Protein AF-A0A955GAT4-F1 (afdb_monomer)

Solvent-accessible surface area (backbone atoms only — not comparable to full-atom values): 14841 Å² total; per-residue (Å²): 135,86,85,88,79,91,88,81,87,78,92,78,90,75,90,73,69,83,70,56,62,67,55,56,55,55,53,56,60,65,65,73,73,73,82,84,85,84,82,90,84,88,80,84,72,70,79,80,73,71,93,70,84,87,82,82,82,84,83,81,80,81,81,76,82,78,80,89,72,87,79,79,87,78,91,77,77,92,72,80,84,77,74,82,77,76,77,74,81,81,73,72,62,91,60,49,44,76,43,82,88,67,88,74,64,35,44,80,54,78,62,98,51,52,50,42,80,44,76,52,77,70,40,50,29,38,33,64,41,31,67,43,44,69,48,27,52,54,45,45,45,57,45,20,56,71,32,77,91,30,80,58,36,67,48,39,64,49,73,22,79,37,74,49,66,44,79,44,75,78,58,99,85,44,73,42,83,39,78,43,22,28,5,32,25,37,40,36,41,38,73,40,66,50,56,88,59,36,47,74,68,35,43,50,54,45,52,53,52,51,52,51,51,52,53,52,43,50,48,52,52,50,50,53,54,55,53,50,71,73,95

pLDDT: mean 75.09, std 22.69, range [35.06, 98.38]

Secondary structure (DSSP, 8-state):
--------------TTSSSSHHHHHHHHHHHTTSSS-----S-----------SSSSS-----PPPP------------------PPP--PPPTTEEPPPP----PPP--SSSSEEEEEPPPEEEEEE--SSHHHHHHHHHHHHTT-GGGTT-SSEEEEEEEEEEEEEE-SSS-EEEEEEEEEEEEEEEEEEEE-TT--HHHHHHHHHHHHHHHHHHHHHHHHHHHHHTT-

Radius of gyration: 34.4 Å; Cα contacts (8 Å, |Δi|>4): 265; chains: 1; bounding box: 138×57×61 Å

Structure (mmCIF, N/CA/C/O backbone):
data_AF-A0A955GAT4-F1
#
_entry.id   AF-A0A955GAT4-F1
#
loop_
_atom_site.group_PDB
_atom_site.id
_atom_site.type_symbol
_atom_site.label_atom_id
_atom_site.label_alt_id
_atom_site.label_comp_id
_atom_site.label_asym_id
_atom_site.label_entity_id
_atom_site.label_seq_id
_atom_site.pdbx_PDB_ins_code
_atom_site.Cartn_x
_atom_site.Cartn_y
_atom_site.Cartn_z
_atom_site.occupancy
_atom_site.B_iso_or_equiv
_atom_site.auth_seq_id
_atom_site.auth_comp_id
_atom_site.auth_asym_id
_atom_site.auth_atom_id
_atom_site.pdbx_PDB_model_num
ATOM 1 N N . MET A 1 1 ? 89.189 -33.581 9.684 1.00 38.78 1 MET A N 1
ATOM 2 C CA . MET A 1 1 ? 89.962 -32.417 9.185 1.00 38.78 1 MET A CA 1
ATOM 3 C C . MET A 1 1 ? 88.954 -31.348 8.742 1.00 38.78 1 MET A C 1
ATOM 5 O O . MET A 1 1 ? 88.041 -31.728 8.025 1.00 38.78 1 MET A O 1
ATOM 9 N N . ARG A 1 2 ? 89.107 -30.083 9.205 1.00 40.88 2 ARG A N 1
ATOM 10 C CA . ARG A 1 2 ? 88.159 -28.915 9.212 1.00 40.88 2 ARG A CA 1
ATOM 11 C C . ARG A 1 2 ? 86.904 -29.108 10.088 1.00 40.88 2 ARG A C 1
ATOM 13 O O . ARG A 1 2 ? 86.142 -30.016 9.809 1.00 40.88 2 AR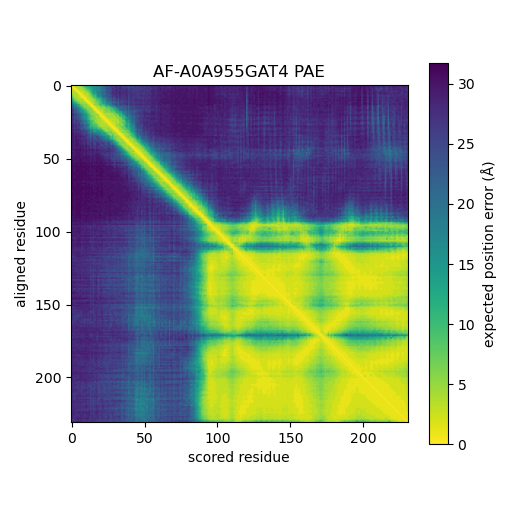G A O 1
ATOM 20 N N . VAL A 1 3 ? 86.612 -28.427 11.208 1.00 40.03 3 VAL A N 1
ATOM 21 C CA . VAL A 1 3 ? 86.975 -27.154 11.898 1.00 40.03 3 VAL A CA 1
ATOM 22 C C . VAL A 1 3 ? 86.262 -25.867 11.408 1.00 40.03 3 VAL A C 1
ATOM 24 O O . VAL A 1 3 ? 86.633 -25.350 10.361 1.00 40.03 3 VAL A O 1
ATOM 27 N N . ARG A 1 4 ? 85.389 -25.338 12.308 1.00 44.62 4 ARG A N 1
ATOM 28 C CA . ARG A 1 4 ? 84.838 -23.956 12.532 1.00 44.62 4 ARG A CA 1
ATOM 29 C C . ARG A 1 4 ? 83.848 -23.382 11.495 1.00 44.62 4 ARG A C 1
ATOM 31 O O . ARG A 1 4 ? 83.982 -23.680 10.322 1.00 44.62 4 ARG A O 1
ATOM 38 N N . GLY A 1 5 ? 82.849 -22.549 11.832 1.00 36.53 5 GLY A N 1
ATOM 39 C CA . GLY A 1 5 ? 82.431 -21.832 13.063 1.00 36.53 5 GLY A CA 1
ATOM 40 C C . GLY A 1 5 ? 80.945 -21.396 12.931 1.00 36.53 5 GLY A C 1
ATOM 41 O O . GLY A 1 5 ? 80.426 -21.384 11.821 1.00 36.53 5 GLY A O 1
ATOM 42 N N . LEU A 1 6 ? 80.145 -21.356 14.009 1.00 48.56 6 LEU A N 1
ATOM 43 C CA . LEU A 1 6 ? 79.841 -20.181 14.861 1.00 48.56 6 LEU A CA 1
ATOM 44 C C . LEU A 1 6 ? 79.354 -18.946 14.077 1.00 48.56 6 LEU A C 1
ATOM 46 O O . LEU A 1 6 ? 80.149 -18.309 13.404 1.00 48.56 6 LEU A O 1
ATOM 50 N N . ASP A 1 7 ? 78.052 -18.631 14.154 1.00 45.47 7 ASP A N 1
ATOM 51 C CA . ASP A 1 7 ? 77.550 -17.496 14.953 1.00 45.47 7 ASP A CA 1
ATOM 52 C C . ASP A 1 7 ? 76.018 -17.343 14.865 1.00 45.47 7 ASP A C 1
ATOM 54 O O . ASP A 1 7 ? 75.410 -17.342 13.796 1.00 45.47 7 ASP A O 1
ATOM 58 N N . ARG A 1 8 ? 75.382 -17.230 16.038 1.00 49.66 8 ARG A N 1
ATOM 59 C CA . ARG A 1 8 ? 73.971 -16.858 16.226 1.00 49.66 8 ARG A CA 1
ATOM 60 C C . ARG A 1 8 ? 73.912 -15.386 16.644 1.00 49.66 8 ARG A C 1
ATOM 62 O O . ARG A 1 8 ? 74.565 -15.055 17.633 1.00 49.66 8 ARG A O 1
ATOM 69 N N . PRO A 1 9 ? 73.052 -14.541 16.054 1.00 57.78 9 PRO A N 1
ATOM 70 C CA . PRO A 1 9 ? 72.650 -13.304 16.698 1.00 57.78 9 PRO A CA 1
ATOM 71 C C . PRO A 1 9 ? 71.329 -13.477 17.460 1.00 57.78 9 PRO A C 1
ATOM 73 O O . PRO A 1 9 ? 70.274 -13.776 16.908 1.00 57.78 9 PRO A O 1
ATOM 76 N N . PHE A 1 10 ? 71.476 -13.342 18.775 1.00 45.31 10 PHE A N 1
ATOM 77 C CA . PHE A 1 10 ? 70.659 -12.589 19.725 1.00 45.31 10 PHE A CA 1
ATOM 78 C C . PHE A 1 10 ? 69.203 -12.225 19.387 1.00 45.31 10 PHE A C 1
ATOM 80 O O . PHE A 1 10 ? 68.892 -11.421 18.513 1.00 45.31 10 PHE A O 1
ATOM 87 N N . LEU A 1 11 ? 68.338 -12.724 20.271 1.00 51.72 11 LEU A N 1
ATOM 88 C CA . LEU A 1 11 ? 67.016 -12.213 20.605 1.00 51.72 11 LEU A CA 1
ATOM 89 C C . LEU A 1 11 ? 67.134 -10.883 21.372 1.00 51.72 11 LEU A C 1
ATOM 91 O O . LEU A 1 11 ? 67.630 -10.863 22.493 1.00 51.72 11 LEU A O 1
ATOM 95 N N . PHE A 1 12 ? 66.586 -9.811 20.810 1.00 45.06 12 PHE A N 1
ATOM 96 C CA . PHE A 1 12 ? 66.002 -8.671 21.527 1.00 45.06 12 PHE A CA 1
ATOM 97 C C . PHE A 1 12 ? 64.746 -8.320 20.713 1.00 45.06 12 PHE A C 1
ATOM 99 O O . PHE A 1 12 ? 64.824 -8.058 19.523 1.00 45.06 12 PHE A O 1
ATOM 106 N N . GLY A 1 13 ? 63.525 -8.515 21.200 1.00 51.34 13 GLY A N 1
ATOM 107 C CA . GLY A 1 13 ? 62.985 -7.793 22.339 1.00 51.34 13 GLY A CA 1
ATOM 108 C C . GLY A 1 13 ? 62.152 -6.624 21.816 1.00 51.34 13 GLY A C 1
ATOM 109 O O . GLY A 1 13 ? 62.621 -5.499 21.840 1.00 51.34 13 GLY A O 1
ATOM 110 N N . ASN A 1 14 ? 60.932 -6.880 21.321 1.00 46.81 14 ASN A N 1
ATOM 111 C CA . ASN A 1 14 ? 59.925 -5.820 21.195 1.00 46.81 14 ASN A CA 1
ATOM 112 C C . ASN A 1 14 ? 58.492 -6.384 21.132 1.00 46.81 14 ASN A C 1
ATOM 114 O O . ASN A 1 14 ? 57.847 -6.415 20.088 1.00 46.81 14 ASN A O 1
ATOM 118 N N . ARG A 1 15 ? 57.986 -6.885 22.267 1.00 54.28 15 ARG A N 1
ATOM 119 C CA . ARG A 1 15 ? 56.605 -7.397 22.395 1.00 54.28 15 ARG A CA 1
ATOM 120 C C . ARG A 1 15 ? 55.555 -6.315 22.694 1.00 54.28 15 ARG A C 1
ATOM 122 O O . ARG A 1 15 ? 54.406 -6.654 22.948 1.00 54.28 15 ARG A O 1
ATOM 129 N N . TYR A 1 16 ? 55.908 -5.031 22.611 1.00 54.16 16 TYR A N 1
ATOM 130 C CA . TYR A 1 16 ? 54.997 -3.930 22.958 1.00 54.16 16 TYR A CA 1
ATOM 131 C C . TYR A 1 16 ? 54.428 -3.151 21.760 1.00 54.16 16 TYR A C 1
ATOM 133 O O . TYR A 1 16 ? 53.571 -2.297 21.953 1.00 54.16 16 TYR A O 1
ATOM 141 N N . PHE A 1 17 ? 54.821 -3.465 20.520 1.00 51.59 17 PHE A N 1
ATOM 142 C CA . PHE A 1 17 ? 54.394 -2.685 19.346 1.00 51.59 17 PHE A CA 1
ATOM 143 C C . PHE A 1 17 ? 53.151 -3.210 18.605 1.00 51.59 17 PHE A C 1
ATOM 145 O O . PHE A 1 17 ? 52.613 -2.513 17.750 1.00 51.59 17 PHE A O 1
ATOM 152 N N . ALA A 1 18 ? 52.643 -4.402 18.940 1.00 53.44 18 ALA A N 1
ATOM 153 C CA . ALA A 1 18 ? 51.510 -5.009 18.227 1.00 53.44 18 ALA A CA 1
ATOM 154 C C . ALA A 1 18 ? 50.118 -4.557 18.722 1.00 53.44 18 ALA A C 1
ATOM 156 O O . ALA A 1 18 ? 49.123 -4.847 18.066 1.00 53.44 18 ALA A O 1
ATOM 157 N N . TRP A 1 19 ? 50.033 -3.831 19.844 1.00 48.25 19 TRP A N 1
ATOM 158 C CA . TRP A 1 19 ? 48.751 -3.429 20.451 1.00 48.25 19 TRP A CA 1
ATOM 159 C C . TRP A 1 19 ? 48.376 -1.953 20.252 1.00 48.25 19 TRP A C 1
ATOM 161 O O . TRP A 1 19 ? 47.246 -1.575 20.545 1.00 48.25 19 TRP A O 1
ATOM 171 N N . LEU A 1 20 ? 49.272 -1.116 19.717 1.00 51.72 20 LEU A N 1
ATOM 172 C CA . LEU A 1 20 ? 48.992 0.315 19.507 1.00 51.72 20 LEU A CA 1
ATOM 173 C C . LEU A 1 20 ? 48.407 0.641 18.121 1.00 51.72 20 LEU A C 1
ATOM 175 O O . LEU A 1 20 ? 47.766 1.677 17.960 1.00 51.72 20 LEU A O 1
ATOM 179 N N . LEU A 1 21 ? 48.542 -0.251 17.135 1.00 50.47 21 LEU A N 1
ATOM 180 C CA . LEU A 1 21 ? 47.957 -0.063 15.801 1.00 50.47 21 LEU A CA 1
ATOM 181 C C . LEU A 1 21 ? 46.411 -0.069 15.751 1.00 50.47 21 LEU A C 1
ATOM 183 O O . LEU A 1 21 ? 45.866 0.773 15.036 1.00 50.47 21 LEU A O 1
ATOM 187 N N . PRO A 1 22 ? 45.662 -0.905 16.503 1.00 53.69 22 PRO A N 1
ATOM 188 C CA . PRO A 1 22 ? 44.198 -0.827 16.473 1.00 53.69 22 PRO A CA 1
ATOM 189 C C . PRO A 1 22 ? 43.639 0.426 17.174 1.00 53.69 22 PRO A C 1
ATOM 191 O O . PRO A 1 22 ? 42.530 0.849 16.853 1.00 53.69 22 PRO A O 1
ATOM 194 N N . LEU A 1 23 ? 44.395 1.069 18.076 1.00 49.47 23 LEU A N 1
ATOM 195 C CA . LEU A 1 23 ? 43.929 2.264 18.793 1.00 49.47 23 LEU A CA 1
ATOM 196 C C . LEU A 1 23 ? 44.009 3.541 17.932 1.00 49.47 23 LEU A C 1
ATOM 198 O O . LEU A 1 23 ? 43.133 4.401 18.025 1.00 49.47 23 LEU A O 1
ATOM 202 N N . VAL A 1 24 ? 45.018 3.646 17.057 1.00 55.34 24 VAL A N 1
ATOM 203 C CA . VAL A 1 24 ? 45.187 4.787 16.133 1.00 55.34 24 VAL A CA 1
ATOM 204 C C . VAL A 1 24 ? 44.186 4.721 14.968 1.00 55.34 24 VAL A C 1
ATOM 206 O O . VAL A 1 24 ? 43.660 5.751 14.551 1.00 55.34 24 VAL A O 1
ATOM 209 N N . VAL A 1 25 ? 43.830 3.521 14.492 1.00 55.53 25 VAL A N 1
ATOM 210 C CA . VAL A 1 25 ? 42.769 3.351 13.476 1.00 55.53 25 VAL A CA 1
ATOM 211 C C . VAL A 1 25 ? 41.380 3.646 14.062 1.00 55.53 25 VAL A C 1
ATOM 213 O O . VAL A 1 25 ? 40.559 4.280 13.400 1.00 55.53 25 VAL A O 1
ATOM 216 N N . ALA A 1 26 ? 41.128 3.279 15.324 1.00 51.53 26 ALA A N 1
ATOM 217 C CA . ALA A 1 26 ? 39.867 3.595 15.998 1.00 51.53 26 ALA A CA 1
ATOM 218 C C . ALA A 1 26 ? 39.684 5.103 16.263 1.00 51.53 26 ALA A C 1
ATOM 220 O O . ALA A 1 26 ? 38.569 5.606 16.161 1.00 51.53 26 ALA A O 1
ATOM 221 N N . THR A 1 27 ? 40.755 5.855 16.542 1.00 50.25 27 THR A N 1
ATOM 222 C CA . THR A 1 27 ? 40.655 7.316 16.744 1.00 50.25 27 THR A CA 1
ATOM 223 C C . THR A 1 27 ? 40.523 8.097 15.432 1.00 50.25 27 THR A C 1
ATOM 225 O O . THR A 1 27 ? 39.793 9.087 15.394 1.00 50.25 27 THR A O 1
ATOM 228 N N . LEU A 1 28 ? 41.115 7.631 14.326 1.00 45.28 28 LEU A N 1
ATOM 229 C CA . LEU A 1 28 ? 40.939 8.263 13.008 1.00 45.28 28 LEU A CA 1
ATOM 230 C C . LEU A 1 28 ? 39.541 8.042 12.397 1.00 45.28 28 LEU A C 1
ATOM 232 O O . LEU A 1 28 ? 39.070 8.904 11.657 1.00 45.28 28 LEU A O 1
ATOM 236 N N . MET A 1 29 ? 38.824 6.971 12.761 1.00 45.00 29 MET A N 1
ATOM 237 C CA . MET A 1 29 ? 37.415 6.806 12.362 1.00 45.00 29 MET A CA 1
ATOM 238 C C . MET A 1 29 ? 36.427 7.668 13.165 1.00 45.00 29 MET A C 1
ATOM 240 O O . MET A 1 29 ? 35.326 7.922 12.684 1.00 45.00 29 MET A O 1
ATOM 244 N N . VAL A 1 30 ? 36.804 8.175 14.344 1.00 49.56 30 VAL A N 1
ATOM 245 C CA . VAL A 1 30 ? 35.924 9.045 15.151 1.00 49.56 30 VAL A CA 1
ATOM 246 C C . VAL A 1 30 ? 36.029 10.520 14.735 1.00 49.56 30 VAL A C 1
ATOM 248 O O . VAL A 1 30 ? 35.064 11.265 14.880 1.00 49.56 30 VAL A O 1
ATOM 251 N N . VAL A 1 31 ? 37.142 10.951 14.131 1.00 46.31 31 VAL A N 1
ATOM 252 C CA . VAL A 1 31 ? 37.320 12.349 13.675 1.00 46.31 31 VAL A CA 1
ATOM 253 C C . VAL A 1 31 ? 36.867 12.563 12.215 1.00 46.31 31 VAL A C 1
ATOM 255 O O . VAL A 1 31 ? 36.557 13.685 11.823 1.00 46.31 31 VAL A O 1
ATOM 258 N N . GLY A 1 32 ? 36.722 11.496 11.418 1.00 42.44 32 GLY A N 1
ATOM 259 C CA . GLY A 1 32 ? 36.275 11.555 10.014 1.00 42.44 32 GLY A CA 1
ATOM 260 C C . GLY A 1 32 ? 34.757 11.547 9.769 1.00 42.44 32 GLY A C 1
ATOM 261 O O . GLY A 1 32 ? 34.340 11.642 8.619 1.00 42.44 32 GLY A O 1
ATOM 262 N N . ILE A 1 33 ? 33.924 11.448 10.813 1.00 46.81 33 ILE A N 1
ATOM 263 C CA . ILE A 1 33 ? 32.442 11.475 10.715 1.00 46.81 33 ILE A CA 1
ATOM 264 C C . ILE A 1 33 ? 31.872 12.799 11.288 1.00 46.81 33 ILE A C 1
ATOM 266 O O . ILE A 1 33 ? 30.667 12.996 11.403 1.00 46.81 33 ILE A O 1
ATOM 270 N N . GLY A 1 34 ? 32.740 13.761 11.626 1.00 44.06 34 GLY A N 1
ATOM 271 C CA . GLY A 1 34 ? 32.367 15.000 12.319 1.00 44.06 34 GLY A CA 1
ATOM 272 C C . GLY A 1 34 ? 31.956 16.192 11.446 1.00 44.06 34 GLY A C 1
ATOM 273 O O . GLY A 1 34 ? 31.601 17.229 11.999 1.00 44.06 34 GLY A O 1
ATOM 274 N N . VAL A 1 35 ? 31.993 16.103 10.111 1.00 49.53 35 VAL A N 1
ATOM 275 C CA . VAL A 1 35 ? 31.644 17.239 9.233 1.00 49.53 35 VAL A CA 1
ATOM 276 C C . VAL A 1 35 ? 30.899 16.748 7.994 1.00 49.53 35 VAL A C 1
ATOM 278 O O . VAL A 1 35 ? 31.529 16.519 6.969 1.00 49.53 35 VAL A O 1
ATOM 281 N N . SER A 1 36 ? 29.574 16.549 8.101 1.00 46.84 36 SER A N 1
ATOM 282 C CA . SER A 1 36 ? 28.560 16.706 7.020 1.00 46.84 36 SER A CA 1
ATOM 283 C C . SER A 1 36 ? 27.146 16.210 7.402 1.00 46.84 36 SER A C 1
ATOM 285 O O . SER A 1 36 ? 26.469 15.611 6.578 1.00 46.84 36 SER A O 1
ATOM 287 N N . VAL A 1 37 ? 26.639 16.476 8.616 1.00 47.75 37 VAL A N 1
ATOM 288 C CA . VAL A 1 37 ? 25.173 16.491 8.864 1.00 47.75 37 VAL A CA 1
ATOM 289 C C . VAL A 1 37 ? 24.811 17.600 9.860 1.00 47.75 37 VAL A C 1
ATOM 291 O O . VAL A 1 37 ? 24.158 17.390 10.876 1.00 47.75 37 VAL A O 1
ATOM 294 N N . ALA A 1 38 ? 25.256 18.824 9.581 1.00 46.53 38 ALA A N 1
ATOM 295 C CA . ALA A 1 38 ? 24.594 20.008 10.112 1.00 46.53 38 ALA A CA 1
ATOM 296 C C . ALA A 1 38 ? 23.656 20.535 9.017 1.00 46.53 38 ALA A C 1
ATOM 298 O O . ALA A 1 38 ? 24.124 20.894 7.940 1.00 46.53 38 ALA A O 1
ATOM 299 N N . LYS A 1 39 ? 22.356 20.608 9.342 1.00 46.94 39 LYS A N 1
ATOM 300 C CA . LYS A 1 39 ? 21.228 21.182 8.571 1.00 46.94 39 LYS A CA 1
ATOM 301 C C . LYS A 1 39 ? 20.456 20.254 7.621 1.00 46.94 39 LYS A C 1
ATOM 303 O O . LYS A 1 39 ? 20.396 20.514 6.429 1.00 46.94 39 LYS A O 1
ATOM 308 N N . ILE A 1 40 ? 19.700 19.312 8.192 1.00 46.78 40 ILE A N 1
ATOM 309 C CA . ILE A 1 40 ? 18.264 19.151 7.866 1.00 46.78 40 ILE A CA 1
ATOM 310 C C . ILE A 1 40 ? 17.505 18.916 9.182 1.00 46.78 40 ILE A C 1
ATOM 312 O O . ILE A 1 40 ? 16.939 17.866 9.449 1.00 46.78 40 ILE A O 1
ATOM 316 N N . ALA A 1 41 ? 17.544 19.912 10.059 1.00 50.25 41 ALA A N 1
ATOM 317 C CA . ALA A 1 41 ? 16.551 20.072 11.108 1.00 50.25 41 ALA A CA 1
ATOM 318 C C . ALA A 1 41 ? 15.882 21.408 10.810 1.00 50.25 41 ALA A C 1
ATOM 320 O O . ALA A 1 41 ? 16.486 22.437 11.101 1.00 50.25 41 ALA A O 1
ATOM 321 N N . LYS A 1 42 ? 14.736 21.360 10.109 1.00 42.84 42 LYS A N 1
ATOM 322 C CA . LYS A 1 42 ? 13.620 22.332 10.082 1.00 42.84 42 LYS A CA 1
ATOM 323 C C . LYS A 1 42 ? 12.807 22.144 8.794 1.00 42.84 42 LYS A C 1
ATOM 325 O O . LYS A 1 42 ? 13.167 22.698 7.765 1.00 42.84 42 LYS A O 1
ATOM 330 N N . ALA A 1 43 ? 11.766 21.316 8.890 1.00 41.19 43 ALA A N 1
ATOM 331 C CA . ALA A 1 43 ? 10.489 21.369 8.157 1.00 41.19 43 ALA A CA 1
ATOM 332 C C . ALA A 1 43 ? 9.832 19.974 8.157 1.00 41.19 43 ALA A C 1
ATOM 334 O O . ALA A 1 43 ? 9.615 19.363 7.120 1.00 41.19 43 ALA A O 1
ATOM 335 N N . SER A 1 44 ? 9.519 19.460 9.347 1.00 40.75 44 SER A N 1
ATOM 336 C CA . SER A 1 44 ? 8.321 18.632 9.503 1.00 40.75 44 SER A CA 1
ATOM 337 C C . SER A 1 44 ? 7.282 19.521 10.173 1.00 40.75 44 SER A C 1
ATOM 339 O O . SER A 1 44 ? 6.873 19.292 11.308 1.00 40.75 44 SER A O 1
ATOM 341 N N . GLU A 1 45 ? 6.908 20.598 9.481 1.00 35.06 45 GLU A N 1
ATOM 342 C CA . GLU A 1 45 ? 5.555 21.107 9.629 1.00 35.06 45 GLU A CA 1
ATOM 343 C C . GLU A 1 45 ? 4.668 20.001 9.079 1.00 35.06 45 GLU A C 1
ATOM 345 O O . GLU A 1 45 ? 4.571 19.780 7.875 1.00 35.06 45 GLU A O 1
ATOM 350 N N . GLN A 1 46 ? 4.096 19.236 9.997 1.00 35.47 46 GLN A N 1
ATOM 351 C CA . GLN A 1 46 ? 2.888 18.491 9.730 1.00 35.47 46 GLN A CA 1
ATOM 352 C C . GLN A 1 46 ? 1.912 19.518 9.133 1.00 35.47 46 GLN A C 1
ATOM 354 O O . GLN A 1 46 ? 1.590 20.483 9.833 1.00 35.47 46 GLN A O 1
ATOM 359 N N . PRO A 1 47 ? 1.492 19.415 7.857 1.00 37.47 47 PRO A N 1
ATOM 360 C CA . PRO A 1 47 ? 0.431 20.278 7.384 1.00 37.47 47 PRO A CA 1
ATOM 361 C C . PRO A 1 47 ? -0.761 19.992 8.292 1.00 37.47 47 PRO A C 1
ATOM 363 O O . PRO A 1 47 ? -1.303 18.885 8.306 1.00 37.47 47 PRO A O 1
ATOM 366 N N . ASN A 1 48 ? -1.126 20.990 9.096 1.00 37.16 48 ASN A N 1
ATOM 367 C CA . ASN A 1 48 ? -2.464 21.109 9.637 1.00 37.16 48 ASN A CA 1
ATOM 368 C C . ASN A 1 48 ? -3.382 21.191 8.419 1.00 37.16 48 ASN A C 1
ATOM 370 O O . ASN A 1 48 ? -3.736 22.273 7.956 1.00 37.16 48 ASN A O 1
ATOM 374 N N . PHE A 1 49 ? -3.743 20.037 7.864 1.00 39.53 49 PHE A N 1
ATOM 375 C CA . PHE A 1 49 ? -4.952 19.928 7.084 1.00 39.53 49 PHE A CA 1
ATOM 376 C C . PHE A 1 49 ? -6.072 20.155 8.085 1.00 39.53 49 PHE A C 1
ATOM 378 O O . PHE A 1 49 ? -6.535 19.241 8.765 1.00 39.53 49 PHE A O 1
ATOM 385 N N . ALA A 1 50 ? -6.440 21.428 8.224 1.00 37.34 50 ALA A N 1
ATOM 386 C CA . ALA A 1 50 ? -7.744 21.805 8.703 1.00 37.34 50 ALA A CA 1
ATOM 387 C C . ALA A 1 50 ? -8.744 20.991 7.879 1.00 37.34 50 ALA A C 1
ATOM 389 O O . ALA A 1 50 ? -8.970 21.263 6.700 1.00 37.34 50 ALA A O 1
ATOM 390 N N . VAL A 1 51 ? -9.311 19.956 8.493 1.00 45.12 51 VAL A N 1
ATOM 391 C CA . VAL A 1 51 ? -10.533 19.318 8.016 1.00 45.12 51 VAL A CA 1
ATOM 392 C C . VAL A 1 51 ? -11.652 20.309 8.326 1.00 45.12 51 VAL A C 1
ATOM 394 O O . VAL A 1 51 ? -12.415 20.145 9.269 1.00 45.12 51 VAL A O 1
ATOM 397 N N . SER A 1 52 ? -11.682 21.398 7.565 1.00 38.47 52 SER A N 1
ATOM 398 C CA . SER A 1 52 ? -12.788 22.338 7.517 1.00 38.47 52 SER A CA 1
ATOM 399 C C . SER A 1 52 ? -13.286 22.372 6.084 1.00 38.47 52 SER A C 1
ATOM 401 O O . SER A 1 52 ? -12.567 22.773 5.175 1.00 38.47 52 SER A O 1
ATOM 403 N N . SER A 1 53 ? -14.555 21.991 5.926 1.00 43.62 53 SER A N 1
ATOM 404 C CA . SER A 1 53 ? -15.417 22.390 4.811 1.00 43.62 53 SER A CA 1
ATOM 405 C C . SER A 1 53 ? -15.140 21.766 3.432 1.00 43.62 53 SER A C 1
ATOM 407 O O . SER A 1 53 ? -14.826 22.467 2.473 1.00 43.62 53 SER A O 1
ATOM 409 N N . LEU A 1 54 ? -15.406 20.465 3.280 1.00 39.47 54 LEU A N 1
ATOM 410 C CA . LEU A 1 54 ? -15.751 19.880 1.967 1.00 39.47 54 LEU A CA 1
ATOM 411 C C . LEU A 1 54 ? -17.072 19.088 1.972 1.00 39.47 54 LEU A C 1
ATOM 413 O O . LEU A 1 54 ? -17.380 18.394 1.011 1.00 39.47 54 LEU A O 1
ATOM 417 N N . ILE A 1 55 ? -17.888 19.241 3.024 1.00 47.88 55 ILE A N 1
ATOM 418 C CA . ILE A 1 55 ? -19.258 18.696 3.077 1.00 47.88 55 ILE A CA 1
ATOM 419 C C . ILE A 1 55 ? -20.320 19.753 2.699 1.00 47.88 55 ILE A C 1
ATOM 421 O O . ILE A 1 55 ? -21.473 19.399 2.501 1.00 47.88 55 ILE A O 1
ATOM 425 N N . ASP A 1 56 ? -19.955 21.021 2.468 1.00 38.75 56 ASP A N 1
ATOM 426 C CA . ASP A 1 56 ? -20.946 22.107 2.327 1.00 38.75 56 ASP A CA 1
ATOM 427 C C . ASP A 1 56 ? -20.971 22.808 0.953 1.00 38.75 56 ASP A C 1
ATOM 429 O O . ASP A 1 56 ? -21.113 24.022 0.846 1.00 38.75 56 ASP A O 1
ATOM 433 N N . GLN A 1 57 ? -20.835 22.041 -0.137 1.00 38.78 57 GLN A N 1
ATOM 434 C CA . GLN A 1 57 ? -21.150 22.518 -1.500 1.00 38.78 57 GLN A CA 1
ATOM 435 C C . GLN A 1 57 ? -21.993 21.523 -2.315 1.00 38.78 57 GLN A C 1
ATOM 437 O O . GLN A 1 57 ? -21.872 21.437 -3.533 1.00 38.78 57 GLN A O 1
ATOM 442 N N . THR A 1 58 ? -22.904 20.799 -1.656 1.00 42.78 58 THR A N 1
ATOM 443 C CA . THR A 1 58 ? -23.965 20.041 -2.354 1.00 42.78 58 THR A CA 1
ATOM 444 C C . THR A 1 58 ? -25.357 20.470 -1.886 1.00 42.78 58 THR A C 1
ATOM 446 O O . THR A 1 58 ? -26.212 19.640 -1.600 1.00 42.78 58 THR A O 1
ATOM 449 N N . ALA A 1 59 ? -25.603 21.779 -1.785 1.00 51.53 59 ALA A N 1
ATOM 450 C CA . ALA A 1 59 ? -26.927 22.307 -1.454 1.00 51.53 59 ALA A CA 1
ATOM 451 C C . ALA A 1 59 ? -27.216 23.646 -2.154 1.00 51.53 59 ALA A C 1
ATOM 453 O O . ALA A 1 59 ? -27.300 24.694 -1.524 1.00 51.53 59 ALA A O 1
ATOM 454 N N . SER A 1 60 ? -27.364 23.611 -3.480 1.00 47.44 60 SER A N 1
ATOM 455 C CA . SER A 1 60 ? -28.324 24.451 -4.226 1.00 47.44 60 SER A CA 1
ATOM 456 C C . SER A 1 60 ? -28.265 24.125 -5.715 1.00 47.44 60 SER A C 1
ATOM 458 O O . SER A 1 60 ? -27.854 24.940 -6.533 1.00 47.44 60 SER A O 1
ATOM 460 N N . ASN A 1 61 ? -28.724 22.929 -6.084 1.00 42.53 61 ASN A N 1
ATOM 461 C CA . ASN A 1 61 ? -29.349 22.767 -7.390 1.00 42.53 61 ASN A CA 1
ATOM 462 C C . ASN A 1 61 ? -30.854 22.829 -7.161 1.00 42.53 61 ASN A C 1
ATOM 464 O O . ASN A 1 61 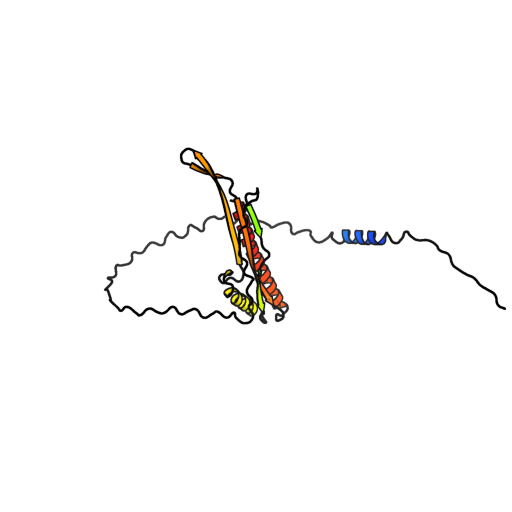? -31.467 21.903 -6.634 1.00 42.53 61 ASN A O 1
ATOM 468 N N . LYS A 1 62 ? -31.415 23.989 -7.503 1.00 43.62 62 LYS A N 1
ATOM 469 C CA . LYS A 1 62 ? -32.847 24.248 -7.585 1.00 43.62 62 LYS A CA 1
ATOM 470 C C . LYS A 1 62 ? -33.472 23.149 -8.445 1.00 43.62 62 LYS A C 1
ATOM 472 O O . LYS A 1 62 ? -33.172 23.049 -9.632 1.00 43.62 62 LYS A O 1
ATOM 477 N N . LEU A 1 63 ? -34.292 22.315 -7.813 1.00 44.72 63 LEU A N 1
ATOM 478 C CA . LEU A 1 63 ? -35.048 21.249 -8.455 1.00 44.72 63 LEU A CA 1
ATOM 479 C C . LEU A 1 63 ? -35.974 21.898 -9.495 1.00 44.72 63 LEU A C 1
ATOM 481 O O . LEU A 1 63 ? -36.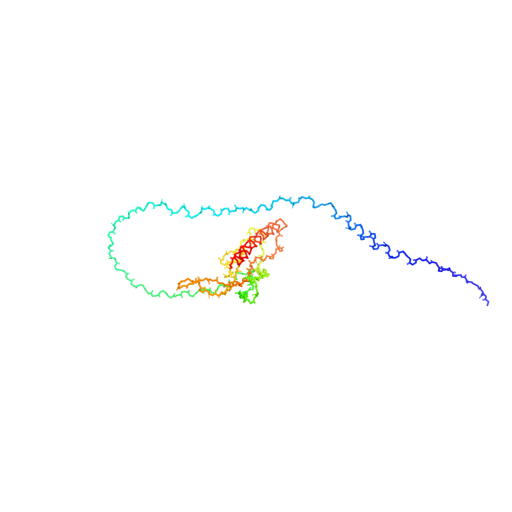927 22.588 -9.137 1.00 44.72 63 LEU A O 1
ATOM 485 N N . ALA A 1 64 ? -35.641 21.755 -10.776 1.00 50.38 64 ALA A N 1
ATOM 486 C CA . ALA A 1 64 ? -36.568 22.059 -11.851 1.00 50.38 64 ALA A CA 1
ATOM 487 C C . ALA A 1 64 ? -37.569 20.904 -11.936 1.00 50.38 64 ALA A C 1
ATOM 489 O O . ALA A 1 64 ? -37.189 19.741 -12.068 1.00 50.38 64 ALA A O 1
ATOM 490 N N . GLU A 1 65 ? -38.838 21.256 -11.797 1.00 54.50 65 GLU A N 1
ATOM 491 C CA . GLU A 1 65 ? -40.004 20.394 -11.930 1.00 54.50 65 GLU A CA 1
ATOM 492 C C . GLU A 1 65 ? -40.015 19.732 -13.323 1.00 54.50 65 GLU A C 1
ATOM 494 O O . GLU A 1 65 ? -39.990 20.446 -14.331 1.00 54.50 65 GLU A O 1
ATOM 499 N N . PRO A 1 66 ? -40.004 18.391 -13.438 1.00 52.28 66 PRO A N 1
ATOM 500 C CA . PRO A 1 66 ? -40.172 17.752 -14.732 1.00 52.28 66 PRO A CA 1
ATOM 501 C C . PRO A 1 66 ? -41.645 17.804 -15.147 1.00 52.28 66 PRO A C 1
ATOM 503 O O . PRO A 1 66 ? -42.535 17.358 -14.422 1.00 52.28 66 PRO A O 1
ATOM 506 N N . ALA A 1 67 ? -41.886 18.334 -16.345 1.00 50.34 67 ALA A N 1
ATOM 507 C CA . ALA A 1 67 ? -43.180 18.296 -17.006 1.00 50.34 67 ALA A CA 1
ATOM 508 C C . ALA A 1 67 ? -43.676 16.846 -17.145 1.00 50.34 67 ALA A C 1
ATOM 510 O O . ALA A 1 67 ? -42.979 15.974 -17.671 1.00 50.34 67 ALA A O 1
ATOM 511 N N . SER A 1 68 ? -44.903 16.618 -16.676 1.00 49.25 68 SER A N 1
ATOM 512 C CA . SER A 1 68 ? -45.633 15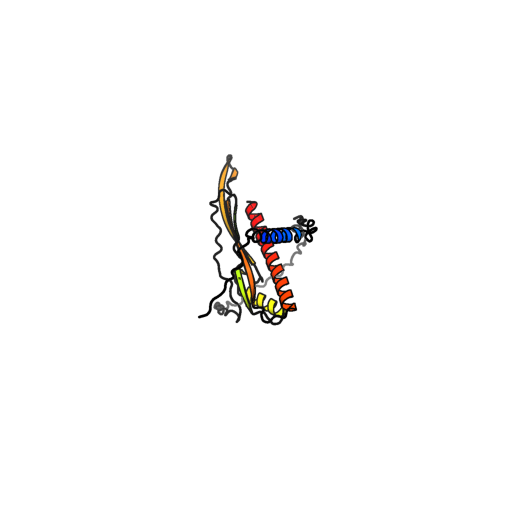.360 -16.812 1.00 49.25 68 SER A CA 1
ATOM 513 C C . SER A 1 68 ? -45.768 14.996 -18.291 1.00 49.25 68 SER A C 1
ATOM 515 O O . SER A 1 68 ? -46.401 15.719 -19.059 1.00 49.25 68 SER A O 1
ATOM 517 N N . THR A 1 69 ? -45.140 13.893 -18.696 1.00 49.81 69 THR A N 1
ATOM 518 C CA . THR A 1 69 ? -45.292 13.315 -20.034 1.00 49.81 69 THR A CA 1
ATOM 519 C C . THR A 1 69 ? -46.037 11.995 -19.884 1.00 49.81 69 THR A C 1
ATOM 521 O O . THR A 1 69 ? -45.558 11.088 -19.204 1.00 49.81 69 THR A O 1
ATOM 524 N N . ASP A 1 70 ? -47.215 11.918 -20.501 1.00 51.56 70 ASP A N 1
ATOM 525 C CA . ASP A 1 70 ? -48.073 10.735 -20.569 1.00 51.56 70 ASP A CA 1
ATOM 526 C C . ASP A 1 70 ? -47.293 9.508 -21.068 1.00 51.56 70 ASP A C 1
ATOM 528 O O . ASP A 1 70 ? -46.808 9.466 -22.204 1.00 51.56 70 ASP A O 1
ATOM 532 N N . VAL A 1 71 ? -47.185 8.484 -20.220 1.00 48.50 71 VAL A N 1
ATOM 533 C CA . VAL A 1 71 ? -46.582 7.199 -20.579 1.00 48.50 71 VAL A CA 1
ATOM 534 C C . VAL A 1 71 ? -47.664 6.317 -21.192 1.00 48.50 71 VAL A C 1
ATOM 536 O O . VAL A 1 71 ? -48.467 5.698 -20.499 1.00 48.50 71 VAL A O 1
ATOM 539 N N . LYS A 1 72 ? -47.661 6.236 -22.523 1.00 53.22 72 LYS A N 1
ATOM 540 C CA . LYS A 1 72 ? -48.428 5.243 -23.277 1.00 53.22 72 LYS A CA 1
ATOM 541 C C . LYS A 1 72 ? -47.798 3.864 -23.059 1.00 53.22 72 LYS A C 1
ATOM 543 O O . LYS A 1 72 ? -46.672 3.618 -23.488 1.00 53.22 72 LYS A O 1
ATOM 548 N N . THR A 1 73 ? -48.521 2.974 -22.385 1.00 47.75 73 THR A N 1
ATOM 549 C CA . THR A 1 73 ? -48.130 1.579 -22.147 1.00 47.75 73 THR A CA 1
ATOM 550 C C . THR A 1 73 ? -47.937 0.851 -23.479 1.00 47.75 73 THR A C 1
ATOM 552 O O . THR A 1 73 ? -48.898 0.607 -24.206 1.00 47.75 73 THR A O 1
ATOM 555 N N . ALA A 1 74 ? -46.687 0.522 -23.808 1.00 49.47 74 ALA A N 1
ATOM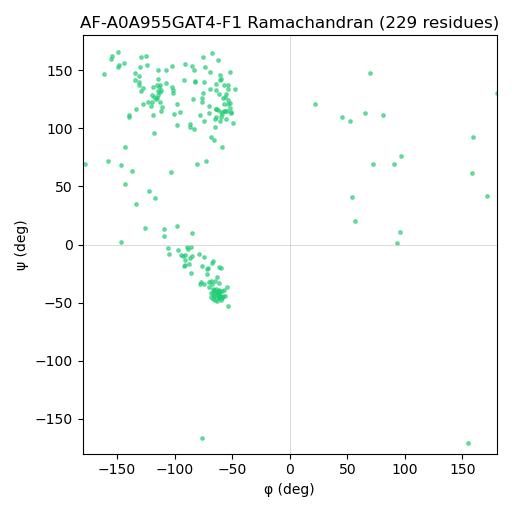 556 C CA . ALA A 1 74 ? -46.347 -0.407 -24.876 1.00 49.47 74 ALA A CA 1
ATOM 557 C C . ALA A 1 74 ? -46.006 -1.763 -24.247 1.00 49.47 74 ALA A C 1
ATOM 559 O O . ALA A 1 74 ? -45.012 -1.908 -23.539 1.00 49.47 74 ALA A O 1
ATOM 560 N N . GLU A 1 75 ? -46.865 -2.743 -24.495 1.00 57.38 75 GLU A N 1
ATOM 561 C CA . GLU A 1 75 ? -46.649 -4.152 -24.190 1.00 57.38 75 GLU A CA 1
ATOM 562 C C . GLU A 1 75 ? -45.717 -4.742 -25.256 1.00 57.38 75 GLU A C 1
ATOM 564 O O . GLU A 1 75 ? -46.098 -4.835 -26.422 1.00 57.38 75 GLU A O 1
ATOM 569 N N . VAL A 1 76 ? -44.482 -5.109 -24.889 1.00 50.50 76 VAL A N 1
ATOM 570 C CA . VAL A 1 76 ? -43.583 -5.858 -25.783 1.00 50.50 76 VAL A CA 1
ATOM 571 C C . VAL A 1 76 ? -42.805 -6.934 -25.021 1.00 50.50 76 VAL A C 1
ATOM 573 O O . VAL A 1 76 ? -41.896 -6.654 -24.248 1.00 50.50 76 VAL A O 1
ATOM 576 N N . ALA A 1 77 ? -43.206 -8.168 -25.330 1.00 52.97 77 ALA A N 1
ATOM 577 C CA . ALA A 1 77 ? -42.448 -9.413 -25.461 1.00 52.97 77 ALA A CA 1
ATOM 578 C C . ALA A 1 77 ? -41.397 -9.782 -24.394 1.00 52.97 77 ALA A C 1
ATOM 580 O O . ALA A 1 77 ? -40.272 -9.285 -24.364 1.00 52.97 77 ALA A O 1
ATOM 581 N N . VAL A 1 78 ? -41.748 -10.818 -23.626 1.00 51.16 78 VAL A N 1
ATOM 582 C CA . VAL A 1 78 ? -40.843 -11.658 -22.833 1.00 51.16 78 VAL A CA 1
ATOM 583 C C . VAL A 1 78 ? -39.761 -12.243 -23.750 1.00 51.16 78 VAL A C 1
ATOM 585 O O . VAL A 1 78 ? -40.037 -13.108 -24.580 1.00 51.16 78 VAL A O 1
ATOM 588 N N . SER A 1 79 ? -38.527 -11.756 -23.617 1.00 54.62 79 SER A N 1
ATOM 589 C CA . SER A 1 79 ? -37.353 -12.349 -24.260 1.00 54.62 79 SER A CA 1
ATOM 590 C C . SER A 1 79 ? -36.829 -13.525 -23.428 1.00 54.62 79 SER A C 1
ATOM 592 O O . SER A 1 79 ? -36.853 -13.502 -22.197 1.00 54.62 79 SER A O 1
ATOM 594 N N . ASN A 1 80 ? -36.397 -14.583 -24.121 1.00 60.69 80 ASN A N 1
ATOM 595 C CA . ASN A 1 80 ? -35.867 -15.815 -23.532 1.00 60.69 80 ASN A CA 1
ATOM 596 C C . ASN A 1 80 ? -34.739 -15.545 -22.515 1.00 60.69 80 ASN A C 1
ATOM 598 O O . ASN A 1 80 ? -33.950 -14.617 -22.716 1.00 60.69 80 ASN A O 1
ATOM 602 N N . PRO A 1 81 ? -34.596 -16.384 -21.468 1.00 59.12 81 PRO A N 1
ATOM 603 C CA . PRO A 1 81 ? -33.539 -16.232 -20.477 1.00 59.12 81 PRO A CA 1
ATOM 604 C C . PRO A 1 81 ? -32.165 -16.327 -21.147 1.00 59.12 81 PRO A C 1
ATOM 606 O O . PRO A 1 81 ? -31.769 -17.371 -21.667 1.00 59.12 81 PRO A O 1
ATOM 609 N N . VAL A 1 82 ? -31.433 -15.213 -21.133 1.00 63.84 82 VAL A N 1
ATOM 610 C CA . VAL A 1 82 ? -30.030 -15.160 -21.543 1.00 63.84 82 VAL A CA 1
ATOM 611 C C . VAL A 1 82 ? -29.237 -16.019 -20.564 1.00 63.84 82 VAL A C 1
ATOM 613 O O . VAL A 1 82 ? -29.093 -15.681 -19.390 1.00 63.84 82 VAL A O 1
ATOM 616 N N . GLN A 1 83 ? -28.743 -17.157 -21.048 1.00 58.44 83 GLN A N 1
ATOM 617 C CA . GLN A 1 83 ? -27.877 -18.046 -20.285 1.00 58.44 83 GLN A CA 1
ATOM 618 C C . GLN A 1 83 ? -26.632 -17.264 -19.827 1.00 58.44 83 GLN A C 1
ATOM 620 O O . GLN A 1 83 ? -25.968 -16.656 -20.674 1.00 58.44 83 GLN A O 1
ATOM 625 N N . PRO A 1 84 ? -26.299 -17.245 -18.519 1.00 60.69 84 PRO A N 1
ATOM 626 C CA . PRO A 1 84 ? -25.121 -16.549 -18.023 1.00 60.69 84 PRO A CA 1
ATOM 627 C C . PRO A 1 84 ? -23.886 -17.068 -18.753 1.00 60.69 84 PRO A C 1
ATOM 629 O O . PRO A 1 84 ? -23.528 -18.242 -18.648 1.00 60.69 84 PRO A O 1
ATOM 632 N N . ARG A 1 85 ? -23.247 -16.199 -19.540 1.00 57.56 85 ARG A N 1
ATOM 633 C CA . ARG A 1 85 ? -21.986 -16.523 -20.201 1.00 57.56 85 ARG A CA 1
ATOM 634 C C . ARG A 1 85 ? -20.956 -16.718 -19.093 1.00 57.56 85 ARG A C 1
ATOM 636 O O . ARG A 1 85 ? -20.586 -15.754 -18.428 1.00 57.56 85 ARG A O 1
ATOM 643 N N . GLN A 1 86 ? -20.544 -17.962 -18.864 1.00 52.19 86 GLN A N 1
ATOM 644 C CA . GLN A 1 86 ? -19.479 -18.276 -17.918 1.00 52.19 86 GLN A CA 1
ATOM 645 C C . GLN A 1 86 ? -18.249 -17.430 -18.291 1.00 52.19 86 GLN A C 1
ATOM 647 O O . GLN A 1 86 ? -17.839 -17.471 -19.457 1.00 52.19 86 GLN A O 1
ATOM 652 N N . PRO A 1 87 ? -17.695 -16.619 -17.368 1.00 57.88 87 PRO A N 1
ATOM 653 C CA . PRO A 1 87 ? -16.520 -15.814 -17.663 1.00 57.88 87 PRO A CA 1
ATOM 654 C C . PRO A 1 87 ? -15.409 -16.734 -18.155 1.00 57.88 87 PRO A C 1
ATOM 656 O O . PRO A 1 87 ? -15.129 -17.760 -17.528 1.00 57.88 87 PRO A O 1
ATOM 659 N N . ALA A 1 88 ? -14.802 -16.392 -19.291 1.00 58.16 88 ALA A N 1
ATOM 660 C CA . ALA A 1 88 ? -13.622 -17.099 -19.758 1.00 58.16 88 ALA A CA 1
ATOM 661 C C . ALA A 1 88 ? -12.582 -17.091 -18.630 1.00 58.16 88 ALA A C 1
ATOM 663 O O . ALA A 1 88 ? -12.361 -16.053 -18.000 1.00 58.16 88 ALA A O 1
ATOM 664 N N . ALA A 1 89 ? -11.975 -18.247 -18.355 1.00 53.53 89 ALA A N 1
ATOM 665 C CA . ALA A 1 89 ? -10.885 -18.337 -17.398 1.00 53.53 89 ALA A CA 1
ATOM 666 C C . ALA A 1 89 ? -9.805 -17.324 -17.808 1.00 53.53 89 ALA A C 1
ATOM 668 O O . ALA A 1 89 ? -9.245 -17.425 -18.899 1.00 53.53 89 ALA A O 1
ATOM 669 N N . SER A 1 90 ? -9.568 -16.315 -16.964 1.00 50.31 90 SER A N 1
ATOM 670 C CA . SER A 1 90 ? -8.557 -15.287 -17.207 1.00 50.31 90 SER A CA 1
ATOM 671 C C . SER A 1 90 ? -7.186 -15.945 -17.112 1.00 50.31 90 SER A C 1
ATOM 673 O O . SER A 1 90 ? -6.626 -16.097 -16.028 1.00 50.31 90 SER A O 1
ATOM 675 N N . THR A 1 91 ? -6.654 -16.403 -18.242 1.00 57.25 91 THR A N 1
ATOM 676 C CA . THR A 1 91 ? -5.247 -16.780 -18.332 1.00 57.25 91 THR A CA 1
ATOM 677 C C . THR A 1 91 ? -4.427 -15.521 -18.105 1.00 57.25 91 THR A C 1
ATOM 679 O O . THR A 1 91 ? -4.533 -14.565 -18.878 1.00 57.25 91 THR A O 1
ATOM 682 N N . LEU A 1 92 ? -3.642 -15.516 -17.026 1.00 57.50 92 LEU A N 1
ATOM 683 C CA . LEU A 1 92 ? -2.712 -14.437 -16.714 1.00 57.50 92 LEU A CA 1
ATOM 684 C C . LEU A 1 92 ? -1.891 -14.088 -17.967 1.00 57.50 92 LEU A C 1
ATOM 686 O O . LEU A 1 92 ? -1.392 -15.001 -18.633 1.00 57.50 92 LEU A O 1
ATOM 690 N N . PRO A 1 93 ? -1.727 -12.795 -18.300 1.00 62.12 93 PRO A N 1
ATOM 691 C CA . PRO A 1 93 ? -0.805 -12.389 -19.346 1.00 62.12 93 PRO A CA 1
ATOM 692 C C . PRO A 1 93 ? 0.578 -12.976 -19.065 1.00 62.12 93 PRO A C 1
ATOM 694 O O . PRO A 1 93 ? 1.041 -12.970 -17.920 1.00 62.12 93 PRO A O 1
ATOM 697 N N . VAL A 1 94 ? 1.235 -13.478 -20.111 1.00 71.44 94 VAL A N 1
ATOM 698 C CA . VAL A 1 94 ? 2.590 -14.029 -20.013 1.00 71.44 94 VAL A CA 1
ATOM 699 C C . VAL A 1 94 ? 3.500 -13.002 -19.332 1.00 71.44 94 VAL A C 1
ATOM 701 O O . VAL A 1 94 ? 3.637 -11.875 -19.804 1.00 71.44 94 VAL A O 1
ATOM 704 N N . GLY A 1 95 ? 4.117 -13.397 -18.217 1.00 80.12 95 GLY A N 1
ATOM 705 C CA . GLY A 1 95 ? 5.072 -12.562 -17.490 1.00 80.12 95 GLY A CA 1
ATOM 706 C C . GLY A 1 95 ? 4.513 -11.751 -16.319 1.00 80.12 95 GLY A C 1
ATOM 707 O O . GLY A 1 95 ? 5.257 -10.918 -15.817 1.00 80.12 95 GLY A O 1
ATOM 708 N N . CYS A 1 96 ? 3.274 -11.982 -15.867 1.00 90.56 96 CYS A N 1
ATOM 709 C CA . CYS A 1 96 ? 2.789 -11.509 -14.563 1.00 90.56 96 CYS A CA 1
ATOM 710 C C . CYS A 1 96 ? 2.803 -12.651 -13.533 1.00 90.56 96 CYS A C 1
ATOM 712 O O . CYS A 1 96 ? 2.232 -13.712 -13.787 1.00 90.56 96 CYS A O 1
ATOM 714 N N . ALA A 1 97 ? 3.374 -12.423 -12.351 1.00 92.19 97 ALA A N 1
ATOM 715 C CA . ALA A 1 97 ? 3.258 -13.316 -11.201 1.00 92.19 97 ALA A CA 1
ATOM 716 C C . ALA A 1 97 ? 2.450 -12.638 -10.090 1.00 92.19 97 ALA A C 1
ATOM 718 O O . ALA A 1 97 ? 2.692 -11.482 -9.739 1.00 92.19 97 ALA A O 1
ATOM 719 N N . VAL A 1 98 ? 1.468 -13.364 -9.557 1.00 88.38 98 VAL A N 1
ATOM 720 C CA . VAL A 1 98 ? 0.551 -12.872 -8.524 1.00 88.38 98 VAL A CA 1
ATOM 721 C C . VAL A 1 98 ? 1.269 -12.797 -7.184 1.00 88.38 98 VAL A C 1
ATOM 723 O O . VAL A 1 98 ? 2.049 -13.688 -6.844 1.00 88.38 98 VAL A O 1
ATOM 726 N N . ALA A 1 99 ? 1.008 -11.734 -6.425 1.00 87.56 99 ALA A N 1
ATOM 727 C CA . ALA A 1 99 ? 1.492 -11.646 -5.058 1.00 87.56 99 ALA A CA 1
ATOM 728 C C . ALA A 1 99 ? 0.907 -12.807 -4.237 1.00 87.56 99 ALA A C 1
ATOM 730 O O . ALA A 1 99 ? -0.271 -13.135 -4.406 1.00 87.56 99 ALA A O 1
ATOM 731 N N . PRO A 1 100 ? 1.675 -13.424 -3.322 1.00 85.19 100 PRO A N 1
ATOM 732 C CA . PRO A 1 100 ? 1.136 -14.457 -2.454 1.00 85.19 100 PRO A CA 1
ATOM 733 C C . PRO A 1 100 ? -0.108 -13.947 -1.719 1.00 85.19 100 PRO A C 1
ATOM 735 O O . PRO A 1 100 ? -0.058 -12.952 -0.980 1.00 85.19 100 PRO A O 1
ATOM 738 N N . ALA A 1 101 ? -1.230 -14.638 -1.925 1.00 76.81 101 ALA A N 1
ATOM 739 C CA . ALA A 1 101 ? -2.426 -14.412 -1.138 1.00 76.81 101 ALA A CA 1
ATOM 740 C C . ALA A 1 101 ? -2.103 -14.803 0.306 1.00 76.81 101 ALA A C 1
ATOM 742 O O . ALA A 1 101 ? -1.785 -15.955 0.595 1.00 76.81 101 ALA A O 1
ATOM 743 N N . THR A 1 102 ? -2.153 -13.837 1.216 1.00 75.19 102 THR A N 1
ATOM 744 C CA . THR A 1 102 ? -2.069 -14.115 2.650 1.00 75.19 102 THR A CA 1
ATOM 745 C C . THR A 1 102 ? -3.398 -13.738 3.260 1.00 75.19 102 THR A C 1
ATOM 747 O O . THR A 1 102 ? -3.888 -12.628 3.048 1.00 75.19 102 THR A O 1
ATOM 750 N N . ASN A 1 103 ? -3.978 -14.666 4.015 1.00 81.75 103 ASN A N 1
ATOM 751 C CA . ASN A 1 103 ? -5.191 -14.397 4.768 1.00 81.75 103 ASN A CA 1
ATOM 752 C C . ASN A 1 103 ? -4.890 -13.302 5.791 1.00 81.75 103 ASN A C 1
ATOM 754 O O . ASN A 1 103 ? -4.059 -13.483 6.685 1.00 81.75 103 ASN A O 1
ATOM 758 N N . LEU A 1 104 ? -5.543 -12.154 5.630 1.00 87.88 104 LEU A N 1
ATOM 759 C CA . LEU A 1 104 ? -5.382 -11.026 6.527 1.00 87.88 104 LEU A CA 1
ATOM 760 C C . LEU A 1 104 ? -6.293 -11.249 7.732 1.00 87.88 104 LEU A C 1
ATOM 762 O O . LEU A 1 104 ? -7.502 -11.053 7.665 1.00 87.88 104 LEU A O 1
ATOM 766 N N . VAL A 1 105 ? -5.704 -11.734 8.821 1.00 92.75 105 VAL A N 1
ATOM 767 C CA . VAL A 1 105 ? -6.416 -12.002 10.072 1.00 92.75 105 VAL A CA 1
ATOM 768 C C . VAL A 1 105 ? -5.920 -11.024 11.121 1.00 92.75 105 VAL A C 1
ATOM 770 O O . VAL A 1 105 ? -4.720 -10.961 11.405 1.00 92.75 105 VAL A O 1
ATOM 773 N N . ALA A 1 106 ? -6.850 -10.259 11.684 1.00 91.75 106 ALA A N 1
ATOM 774 C CA . ALA A 1 106 ? -6.561 -9.340 12.769 1.00 91.75 106 ALA A CA 1
ATOM 775 C C . ALA A 1 106 ? -6.102 -10.115 14.016 1.00 91.75 106 ALA A C 1
ATOM 777 O O . ALA A 1 106 ? -6.693 -11.152 14.343 1.00 91.75 106 ALA A O 1
ATOM 778 N N . PRO A 1 107 ? -5.075 -9.637 14.739 1.00 90.81 107 PRO A N 1
ATOM 779 C CA . PRO A 1 107 ? -4.691 -10.245 16.001 1.00 90.81 107 PRO A CA 1
ATOM 780 C C . PRO A 1 107 ? -5.855 -10.163 16.994 1.00 90.81 107 PRO A C 1
ATOM 782 O O . PRO A 1 107 ? -6.620 -9.196 17.017 1.00 90.81 107 PRO A O 1
ATOM 785 N N . GLN A 1 108 ? -5.989 -11.179 17.843 1.00 85.88 108 GLN A N 1
ATOM 786 C CA . GLN A 1 108 ? -6.843 -11.055 19.019 1.00 85.88 108 GLN A CA 1
ATOM 787 C C . GLN A 1 108 ? -6.247 -9.981 19.925 1.00 85.88 108 GLN A C 1
ATOM 789 O O . GLN A 1 108 ? -5.047 -9.996 20.195 1.00 85.88 108 GLN A O 1
ATOM 794 N N . SER A 1 109 ? -7.081 -9.059 20.404 1.00 77.19 109 SER A N 1
ATOM 795 C CA . SER A 1 109 ? -6.633 -8.037 21.346 1.00 77.19 109 SER A CA 1
ATOM 796 C C . SER A 1 109 ? -6.589 -8.624 22.760 1.00 77.19 109 SER A C 1
ATOM 798 O O . SER A 1 109 ? -7.424 -8.363 23.624 1.00 77.19 109 SER A O 1
ATOM 800 N N . ASN A 1 110 ? -5.634 -9.528 22.966 1.00 68.25 110 ASN A N 1
ATOM 801 C CA . ASN A 1 110 ? -5.353 -10.163 24.250 1.00 68.25 110 ASN A CA 1
ATOM 802 C C . ASN A 1 110 ? -4.361 -9.350 25.096 1.00 68.25 110 ASN A C 1
ATOM 804 O O . ASN A 1 110 ? -4.097 -9.717 26.240 1.00 68.25 110 ASN A O 1
ATOM 808 N N . SER A 1 111 ? -3.827 -8.249 24.561 1.00 65.31 111 SER A N 1
ATOM 809 C CA . SER A 1 111 ? -2.892 -7.400 25.285 1.00 65.31 111 SER A CA 1
ATOM 810 C C . SER A 1 111 ? -3.609 -6.533 26.332 1.00 65.31 111 SER A C 1
ATOM 812 O O . SER A 1 111 ? -4.839 -6.366 26.343 1.00 65.31 111 SER A O 1
ATOM 814 N N . THR A 1 112 ? -2.825 -6.022 27.279 1.00 72.06 112 THR A N 1
ATOM 815 C CA . THR A 1 112 ? -3.249 -5.002 28.247 1.00 72.06 112 THR A CA 1
ATOM 816 C C . THR A 1 112 ? -3.353 -3.614 27.613 1.00 72.06 112 THR A C 1
ATOM 818 O O . THR A 1 112 ? -3.890 -2.701 28.236 1.00 72.06 112 THR A O 1
ATOM 821 N N . SER A 1 113 ? -2.856 -3.447 26.387 1.00 76.25 113 SER A N 1
ATOM 822 C CA . SER A 1 113 ? -2.916 -2.204 25.627 1.00 76.25 113 SER A CA 1
ATOM 823 C C . SER A 1 113 ? -4.262 -2.062 24.913 1.00 76.25 113 SER A C 1
ATOM 825 O O . SER A 1 113 ? -4.874 -3.050 24.509 1.00 76.25 113 SER A O 1
ATOM 827 N N . ALA A 1 114 ? -4.705 -0.818 24.721 1.00 83.50 114 ALA A N 1
ATOM 828 C CA . ALA A 1 114 ? -5.931 -0.510 23.981 1.00 83.50 114 ALA A CA 1
ATOM 829 C C . ALA A 1 114 ? -5.853 -0.945 22.505 1.00 83.50 114 ALA A C 1
ATOM 831 O O . ALA A 1 114 ? -6.866 -1.311 21.921 1.00 83.50 114 ALA A O 1
ATOM 832 N N . ALA A 1 115 ? -4.653 -0.996 21.917 1.00 90.25 115 ALA A N 1
ATOM 833 C CA . ALA A 1 115 ? -4.439 -1.461 20.551 1.00 90.25 115 ALA A CA 1
ATOM 834 C C . ALA A 1 115 ? -3.296 -2.485 20.463 1.00 90.25 115 ALA A C 1
ATOM 836 O O . ALA A 1 115 ? -2.249 -2.336 21.091 1.00 90.25 115 ALA A O 1
ATOM 837 N N . THR A 1 116 ? -3.495 -3.516 19.643 1.00 93.94 116 THR A N 1
ATOM 838 C CA . THR A 1 116 ? -2.474 -4.477 19.209 1.00 93.94 116 THR A CA 1
ATOM 839 C C . THR A 1 116 ? -2.358 -4.380 17.695 1.00 93.94 116 THR A C 1
ATOM 841 O O . THR A 1 116 ? -3.293 -4.743 16.985 1.00 93.94 116 THR A O 1
ATOM 844 N N . ILE A 1 117 ? -1.231 -3.875 17.197 1.00 94.31 117 ILE A N 1
ATOM 845 C CA . ILE A 1 117 ? -1.036 -3.582 15.774 1.00 94.31 117 ILE A CA 1
ATOM 846 C C . ILE A 1 117 ? 0.107 -4.437 15.226 1.00 94.31 117 ILE A C 1
ATOM 848 O O . ILE A 1 117 ? 1.213 -4.416 15.759 1.00 94.31 117 ILE A O 1
ATOM 852 N N . VAL A 1 118 ? -0.160 -5.163 14.142 1.00 95.00 118 VAL A N 1
ATOM 853 C CA . VAL A 1 118 ? 0.829 -5.934 13.380 1.00 95.00 118 VAL A CA 1
ATOM 854 C C . VAL A 1 118 ? 0.941 -5.331 11.986 1.00 95.00 118 VAL A C 1
ATOM 856 O O . VAL A 1 118 ? -0.063 -5.193 11.294 1.00 95.00 118 VAL A O 1
ATOM 859 N N . ILE A 1 119 ? 2.152 -4.979 11.562 1.00 96.06 119 ILE A N 1
ATOM 860 C CA . ILE A 1 119 ? 2.424 -4.509 10.199 1.00 96.06 119 ILE A CA 1
ATOM 861 C C . ILE A 1 119 ? 3.259 -5.588 9.516 1.00 96.06 119 ILE A C 1
ATOM 863 O O . ILE A 1 119 ? 4.379 -5.870 9.943 1.00 96.06 119 ILE A O 1
ATOM 867 N N . ASP A 1 120 ? 2.697 -6.219 8.490 1.00 95.31 120 ASP A N 1
ATOM 868 C CA . ASP A 1 120 ? 3.394 -7.232 7.706 1.00 95.31 120 ASP A CA 1
ATOM 869 C C . ASP A 1 120 ? 4.445 -6.595 6.796 1.00 95.31 120 ASP A C 1
ATOM 871 O O . ASP A 1 120 ? 4.295 -5.465 6.327 1.00 95.31 120 ASP A O 1
ATOM 875 N N . SER A 1 121 ? 5.494 -7.356 6.476 1.00 95.00 121 SER A N 1
ATOM 876 C CA . SER A 1 121 ? 6.380 -6.979 5.376 1.00 95.00 121 SER A CA 1
ATOM 877 C C . SER A 1 121 ? 5.585 -6.890 4.065 1.00 95.00 121 SER A C 1
ATOM 879 O O . SER A 1 121 ? 4.697 -7.723 3.838 1.00 95.00 121 SER A O 1
ATOM 881 N N . PRO A 1 122 ? 5.899 -5.926 3.180 1.00 95.25 122 PRO A N 1
ATOM 882 C CA . PRO A 1 122 ? 5.206 -5.807 1.908 1.00 95.25 122 PRO A CA 1
ATOM 883 C C . PRO A 1 122 ? 5.299 -7.092 1.085 1.00 95.25 122 PRO A C 1
ATOM 885 O O . PRO A 1 122 ? 6.352 -7.722 0.981 1.00 95.25 122 PRO A O 1
ATOM 888 N N . SER A 1 123 ? 4.183 -7.472 0.474 1.00 95.94 123 SER A N 1
ATOM 889 C CA . SER A 1 123 ? 4.159 -8.509 -0.555 1.00 95.94 123 SER A CA 1
ATOM 890 C C . SER A 1 123 ? 4.337 -7.890 -1.935 1.00 95.94 123 SER A C 1
ATOM 892 O O . SER A 1 123 ? 4.018 -6.718 -2.140 1.00 95.94 123 SER A O 1
ATOM 894 N N . HIS A 1 124 ? 4.825 -8.676 -2.892 1.00 96.06 124 HIS A N 1
ATOM 895 C CA . HIS A 1 124 ? 5.078 -8.186 -4.241 1.00 96.06 124 HIS A CA 1
ATOM 896 C C . HIS A 1 124 ? 4.414 -9.063 -5.292 1.00 96.06 124 HIS A C 1
ATOM 898 O O . HIS A 1 124 ? 4.540 -10.285 -5.242 1.00 96.06 124 HIS A O 1
ATOM 904 N N . TYR A 1 125 ? 3.763 -8.431 -6.266 1.00 95.50 125 TYR A N 1
ATOM 905 C CA . TYR A 1 125 ? 3.483 -9.067 -7.552 1.00 95.50 125 TYR A CA 1
ATOM 906 C C . TYR A 1 125 ? 4.637 -8.736 -8.496 1.00 95.50 125 TYR A C 1
ATOM 908 O O . TYR A 1 125 ? 5.177 -7.627 -8.451 1.00 95.50 125 TYR A O 1
ATOM 916 N N . SER A 1 126 ? 5.046 -9.692 -9.325 1.00 95.94 126 SER A N 1
ATOM 917 C CA . SER A 1 126 ? 6.223 -9.524 -10.174 1.00 95.94 126 SER A CA 1
ATOM 918 C C . SER A 1 126 ? 5.894 -9.508 -11.658 1.00 95.94 126 SER A C 1
ATOM 920 O O . SER A 1 126 ? 4.910 -10.104 -12.099 1.00 95.94 126 SER A O 1
ATOM 922 N N . PHE A 1 127 ? 6.701 -8.789 -12.437 1.00 96.12 127 PHE A N 1
ATOM 923 C CA . PHE A 1 127 ? 6.565 -8.738 -13.889 1.00 96.12 127 PHE A CA 1
ATOM 924 C C . PHE A 1 127 ? 7.874 -8.398 -14.602 1.00 96.12 127 PHE A C 1
ATOM 926 O O . PHE A 1 127 ? 8.802 -7.865 -14.001 1.00 96.12 127 PHE A O 1
ATOM 933 N N . ASN A 1 128 ? 7.958 -8.678 -15.903 1.00 96.56 128 ASN A N 1
ATOM 934 C CA . ASN A 1 128 ? 9.100 -8.257 -16.721 1.00 96.56 128 ASN A CA 1
ATOM 935 C C . ASN A 1 128 ? 8.917 -6.815 -17.207 1.00 96.56 128 ASN A C 1
ATOM 937 O O . ASN A 1 128 ? 7.913 -6.513 -17.860 1.00 96.56 128 ASN A O 1
ATOM 941 N N . ALA A 1 129 ? 9.888 -5.938 -16.941 1.00 96.12 129 ALA A N 1
ATOM 942 C CA . ALA A 1 129 ? 9.867 -4.554 -17.412 1.00 96.12 129 ALA A CA 1
ATOM 943 C C . ALA A 1 129 ? 9.879 -4.464 -18.948 1.00 96.12 129 ALA A C 1
ATOM 945 O O . ALA A 1 129 ? 10.262 -5.407 -19.646 1.00 96.12 129 ALA A O 1
ATOM 946 N N . GLY A 1 130 ? 9.426 -3.325 -19.475 1.00 94.19 130 GLY A N 1
ATOM 947 C CA . GLY A 1 130 ? 9.619 -2.982 -20.886 1.00 94.19 130 GLY A CA 1
ATOM 948 C C . GLY A 1 130 ? 11.046 -2.513 -21.167 1.00 94.19 130 GLY A C 1
ATOM 949 O O . GLY A 1 130 ? 11.934 -2.652 -20.328 1.00 94.19 130 GLY A O 1
ATOM 950 N N . ASN A 1 131 ? 11.260 -1.925 -22.340 1.00 96.31 131 ASN A N 1
ATOM 951 C CA . ASN A 1 131 ? 12.511 -1.236 -22.675 1.00 96.31 131 ASN A CA 1
ATOM 952 C C . ASN A 1 131 ? 12.489 0.236 -22.227 1.00 96.31 131 ASN A C 1
ATOM 954 O O . ASN A 1 131 ? 13.534 0.873 -22.126 1.00 96.31 131 ASN A O 1
ATOM 958 N N . THR A 1 132 ? 11.296 0.769 -21.944 1.00 98.00 132 THR A N 1
ATOM 959 C CA . THR A 1 132 ? 11.078 2.130 -21.440 1.00 98.00 132 THR A CA 1
ATOM 960 C C . THR A 1 132 ? 10.279 2.123 -20.136 1.00 98.00 132 THR A C 1
ATOM 962 O O . THR A 1 132 ? 9.583 1.158 -19.794 1.00 98.00 132 THR A O 1
ATOM 965 N N . TYR A 1 133 ? 10.333 3.229 -19.403 1.00 97.62 133 TYR A N 1
ATOM 966 C CA . TYR A 1 133 ? 9.528 3.513 -18.225 1.00 97.62 133 TYR A CA 1
ATOM 967 C C . TYR A 1 133 ? 8.034 3.457 -18.553 1.00 97.62 133 TYR A C 1
ATOM 969 O O . TYR A 1 133 ? 7.272 2.828 -17.821 1.00 97.62 133 TYR A O 1
ATOM 977 N N . THR A 1 134 ? 7.612 4.044 -19.676 1.00 98.00 134 THR A N 1
ATOM 978 C CA . THR A 1 134 ? 6.205 4.041 -20.107 1.00 98.00 134 THR A CA 1
ATOM 979 C C . THR A 1 134 ? 5.689 2.621 -20.329 1.00 98.00 134 THR A C 1
ATOM 981 O O . THR A 1 134 ? 4.609 2.275 -19.847 1.00 98.00 134 THR A O 1
ATOM 984 N N 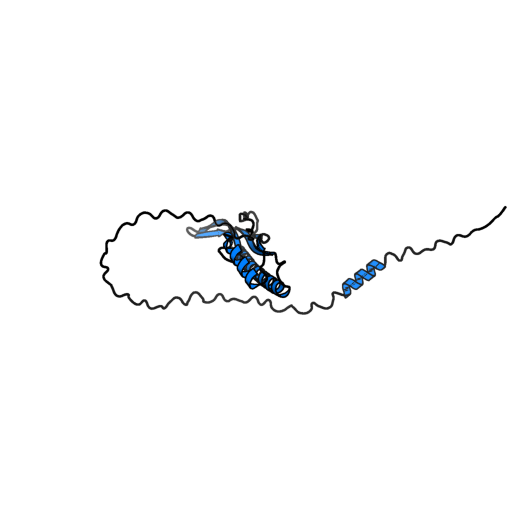. GLU A 1 135 ? 6.470 1.767 -20.995 1.00 97.00 135 GLU A N 1
ATOM 985 C CA . GLU A 1 135 ? 6.122 0.351 -21.166 1.00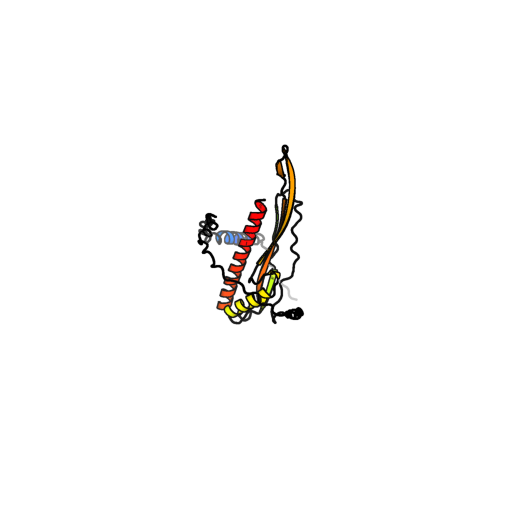 97.00 135 GLU A CA 1
ATOM 986 C C . GLU A 1 135 ? 6.094 -0.394 -19.828 1.00 97.00 135 GLU A C 1
ATOM 988 O O . GLU A 1 135 ? 5.193 -1.193 -19.576 1.00 97.00 135 GLU A O 1
ATOM 993 N N . THR A 1 136 ? 7.055 -0.118 -18.948 1.00 97.19 136 THR A N 1
ATOM 994 C CA . THR A 1 136 ? 7.133 -0.733 -17.615 1.00 97.19 136 THR A CA 1
ATOM 995 C C . THR A 1 136 ? 5.920 -0.373 -16.765 1.00 97.19 136 THR A C 1
ATOM 997 O O . THR A 1 136 ? 5.322 -1.253 -16.151 1.00 97.19 136 THR A O 1
ATOM 1000 N N . LEU A 1 137 ? 5.489 0.889 -16.792 1.00 97.12 137 LEU A N 1
ATOM 1001 C CA . LEU A 1 137 ? 4.286 1.346 -16.103 1.00 97.12 137 LEU A CA 1
ATOM 1002 C C . LEU A 1 137 ? 3.016 0.718 -16.694 1.00 97.12 137 LEU A C 1
ATOM 1004 O O . LEU A 1 137 ? 2.119 0.316 -15.953 1.00 97.12 137 LEU A O 1
ATOM 1008 N N . ALA A 1 138 ? 2.934 0.589 -18.021 1.00 95.69 138 ALA A N 1
ATOM 1009 C CA . ALA A 1 138 ? 1.816 -0.087 -18.675 1.00 95.69 138 ALA A CA 1
ATOM 1010 C C . ALA A 1 138 ? 1.719 -1.568 -18.264 1.00 95.69 138 ALA A C 1
ATOM 1012 O O . ALA A 1 138 ? 0.621 -2.056 -17.981 1.00 95.69 138 ALA A O 1
ATOM 1013 N N . ARG A 1 139 ? 2.861 -2.263 -18.164 1.00 95.25 139 ARG A N 1
ATOM 1014 C CA . ARG A 1 139 ? 2.932 -3.655 -17.692 1.00 95.25 139 ARG A CA 1
ATOM 1015 C C . ARG A 1 139 ? 2.594 -3.787 -16.210 1.00 95.25 139 ARG A C 1
ATOM 1017 O O . ARG A 1 139 ? 1.828 -4.683 -15.866 1.00 95.25 139 ARG A O 1
ATOM 1024 N N . ALA A 1 140 ? 3.071 -2.874 -15.361 1.00 95.94 140 ALA A N 1
ATOM 1025 C CA . ALA A 1 140 ? 2.699 -2.827 -13.946 1.00 95.94 140 ALA A CA 1
ATOM 1026 C C . ALA A 1 140 ? 1.172 -2.776 -13.790 1.00 95.94 140 ALA A C 1
ATOM 1028 O O . ALA A 1 140 ? 0.590 -3.674 -13.189 1.00 95.94 140 ALA A O 1
ATOM 1029 N N . ARG A 1 141 ? 0.514 -1.823 -14.465 1.00 95.06 141 ARG A N 1
ATOM 1030 C CA . ARG A 1 141 ? -0.952 -1.672 -14.477 1.00 95.06 141 ARG A CA 1
ATOM 1031 C C . ARG A 1 141 ? -1.674 -2.910 -14.994 1.00 95.06 141 ARG A C 1
ATOM 1033 O O . ARG A 1 141 ? -2.739 -3.274 -14.501 1.00 95.06 141 ARG A O 1
ATOM 1040 N N . GLN A 1 142 ? -1.129 -3.550 -16.027 1.00 93.75 142 GLN A N 1
ATOM 1041 C CA . GLN A 1 142 ? -1.701 -4.777 -16.573 1.00 93.75 142 GLN A CA 1
ATOM 1042 C C . GLN A 1 142 ? -1.647 -5.925 -15.563 1.00 93.75 142 GLN A C 1
ATOM 1044 O O . GLN A 1 142 ? -2.665 -6.586 -15.364 1.00 93.75 142 GLN A O 1
ATOM 1049 N N . CYS A 1 143 ? -0.501 -6.144 -14.917 1.00 93.62 143 CYS A N 1
ATOM 1050 C CA . CYS A 1 143 ? -0.350 -7.184 -13.902 1.00 93.62 143 CYS A CA 1
ATOM 1051 C C . CYS A 1 143 ? -1.118 -6.857 -12.616 1.00 93.62 143 CYS A C 1
ATOM 1053 O O . CYS A 1 143 ? -1.656 -7.764 -11.980 1.00 93.62 143 CYS A O 1
ATOM 1055 N N . ALA A 1 144 ? -1.242 -5.574 -12.276 1.00 94.25 144 ALA A N 1
ATOM 1056 C CA . ALA A 1 144 ? -2.015 -5.100 -11.141 1.00 94.25 144 ALA A CA 1
ATOM 1057 C C . ALA A 1 144 ? -3.507 -5.440 -11.267 1.00 94.25 144 ALA A C 1
ATOM 1059 O O . ALA A 1 144 ? -4.105 -5.953 -10.327 1.00 94.25 144 ALA A O 1
ATOM 1060 N N . ARG A 1 145 ? -4.097 -5.273 -12.461 1.00 91.19 145 ARG A N 1
ATOM 1061 C CA . ARG A 1 145 ? -5.492 -5.678 -12.739 1.00 91.19 145 ARG A CA 1
ATOM 1062 C C . ARG A 1 145 ? -5.752 -7.177 -12.572 1.00 91.19 145 ARG A C 1
ATOM 1064 O O . ARG A 1 145 ? -6.903 -7.575 -12.443 1.00 91.19 145 ARG A O 1
ATOM 1071 N N . GLN A 1 146 ? -4.707 -8.002 -12.587 1.00 88.62 146 GLN A N 1
ATOM 1072 C CA . GLN A 1 146 ? -4.817 -9.439 -12.330 1.00 88.62 146 GLN A CA 1
ATOM 1073 C C . GLN A 1 146 ? -4.744 -9.778 -10.835 1.00 88.62 146 GLN A C 1
ATOM 1075 O O . GLN A 1 146 ? -5.036 -10.905 -10.444 1.00 88.62 146 GLN A O 1
ATOM 1080 N N . GLN A 1 147 ? -4.360 -8.819 -9.989 1.00 88.50 147 GLN A N 1
ATOM 1081 C CA . GLN A 1 147 ? -4.412 -8.968 -8.542 1.00 88.50 147 GLN A CA 1
ATOM 1082 C C . GLN A 1 147 ? -5.804 -8.552 -8.062 1.00 88.50 147 GLN A C 1
ATOM 1084 O O . GLN A 1 147 ? -6.099 -7.364 -7.942 1.00 88.50 147 GLN A O 1
ATOM 1089 N N . THR A 1 148 ? -6.664 -9.514 -7.729 1.00 85.50 148 THR A N 1
ATOM 1090 C CA . THR A 1 148 ? -7.998 -9.205 -7.179 1.00 85.50 148 THR A CA 1
ATOM 1091 C C . THR A 1 148 ? -7.908 -8.296 -5.947 1.00 85.50 148 THR A C 1
ATOM 1093 O O . THR A 1 148 ? -8.712 -7.383 -5.795 1.00 85.50 148 THR A O 1
ATOM 1096 N N . ALA A 1 149 ? -6.878 -8.486 -5.117 1.00 84.19 149 ALA A N 1
ATOM 1097 C CA . ALA A 1 149 ? -6.631 -7.692 -3.914 1.00 84.19 149 ALA A CA 1
ATOM 1098 C C . ALA A 1 149 ? -6.238 -6.224 -4.180 1.00 84.19 149 ALA A C 1
ATOM 1100 O O . ALA A 1 149 ? -6.289 -5.415 -3.259 1.00 84.19 149 ALA A O 1
ATOM 1101 N N . LEU A 1 150 ? -5.834 -5.871 -5.406 1.00 90.25 150 LEU A N 1
ATOM 1102 C CA . LEU A 1 150 ? -5.454 -4.497 -5.743 1.00 90.25 150 LEU A CA 1
ATOM 1103 C C . LEU A 1 150 ? -6.622 -3.660 -6.264 1.00 90.25 150 LEU A C 1
ATOM 1105 O O . LEU A 1 150 ? -6.461 -2.456 -6.400 1.00 90.25 150 LEU A O 1
ATOM 1109 N N . GLY A 1 151 ? -7.766 -4.251 -6.629 1.00 85.88 151 GLY A N 1
ATOM 1110 C CA . GLY A 1 151 ? -8.909 -3.486 -7.149 1.00 85.88 151 GLY A CA 1
ATOM 1111 C C . GLY A 1 151 ? -8.600 -2.620 -8.385 1.00 85.88 151 GLY A C 1
ATOM 1112 O O . GLY A 1 151 ? -9.330 -1.676 -8.666 1.00 85.88 151 GLY A O 1
ATOM 1113 N N . GLY A 1 152 ? -7.519 -2.921 -9.119 1.00 86.50 152 GLY A N 1
ATOM 1114 C CA . GLY A 1 152 ? -7.061 -2.150 -10.280 1.00 86.50 152 GLY A CA 1
ATOM 1115 C C . GLY A 1 152 ? -6.021 -1.055 -9.998 1.00 86.50 152 GLY A C 1
ATOM 1116 O O . GLY A 1 152 ? -5.608 -0.391 -10.948 1.00 86.50 152 GLY A O 1
ATOM 1117 N N . PHE A 1 153 ? -5.574 -0.880 -8.751 1.00 94.12 153 PHE A N 1
ATOM 1118 C CA . PHE A 1 153 ? -4.502 0.052 -8.380 1.00 94.12 153 PHE A CA 1
ATOM 1119 C C . PHE A 1 153 ? -3.106 -0.562 -8.548 1.00 94.12 153 PHE A C 1
ATOM 1121 O O . PHE A 1 153 ? -2.941 -1.772 -8.445 1.00 94.12 153 PHE A O 1
ATOM 1128 N N . ASP A 1 154 ? -2.082 0.270 -8.768 1.00 95.12 154 ASP A N 1
ATOM 1129 C CA . ASP A 1 154 ? -0.694 -0.190 -8.958 1.00 95.12 154 ASP A CA 1
ATOM 1130 C C . ASP A 1 154 ? -0.050 -0.722 -7.660 1.00 95.12 154 ASP A C 1
ATOM 1132 O O . ASP A 1 154 ? 0.911 -1.491 -7.712 1.00 95.12 154 ASP A O 1
ATOM 1136 N N . ALA A 1 155 ? -0.588 -0.343 -6.503 1.00 97.06 155 ALA A N 1
ATOM 1137 C CA . ALA A 1 155 ? -0.232 -0.828 -5.176 1.00 97.06 155 ALA A CA 1
ATOM 1138 C C . ALA A 1 155 ? -1.472 -0.773 -4.270 1.00 97.06 155 ALA A C 1
ATOM 1140 O O . ALA A 1 155 ? -2.478 -0.160 -4.633 1.00 97.06 155 ALA A O 1
ATOM 1141 N N . SER A 1 156 ? -1.422 -1.441 -3.119 1.00 96.31 156 SER A N 1
ATOM 1142 C CA . SER A 1 156 ? -2.458 -1.288 -2.099 1.00 96.31 156 SER A CA 1
ATOM 1143 C C . SER A 1 156 ? -1.926 -1.475 -0.688 1.00 96.31 156 SER A C 1
ATOM 1145 O O . SER A 1 156 ? -0.989 -2.242 -0.447 1.00 96.31 156 SER A O 1
ATOM 1147 N N . THR A 1 157 ? -2.608 -0.824 0.247 1.00 96.81 157 THR A N 1
ATOM 1148 C CA . THR A 1 157 ? -2.557 -1.087 1.680 1.00 96.81 157 THR A CA 1
ATOM 1149 C C . THR A 1 157 ? -3.911 -1.655 2.078 1.00 96.81 157 THR A C 1
ATOM 1151 O O . THR A 1 157 ? -4.960 -1.174 1.654 1.00 96.81 157 THR A O 1
ATOM 1154 N N . SER A 1 158 ? -3.911 -2.736 2.844 1.00 95.38 158 SER A N 1
ATOM 1155 C CA . SER A 1 158 ? -5.124 -3.379 3.343 1.00 95.38 158 SER A CA 1
ATOM 1156 C C . SER A 1 158 ? -4.953 -3.689 4.817 1.00 95.38 158 SER A C 1
ATOM 1158 O O . SER A 1 158 ? -3.852 -4.023 5.255 1.00 95.38 158 SER A O 1
ATOM 1160 N N . TYR A 1 159 ? -6.044 -3.637 5.574 1.00 95.88 159 TYR A N 1
ATOM 1161 C CA . TYR A 1 159 ? -6.037 -4.002 6.983 1.00 95.88 159 TYR A CA 1
ATOM 1162 C C . TYR A 1 159 ? -7.156 -4.989 7.319 1.00 95.88 159 TYR A C 1
ATOM 1164 O O . TYR A 1 159 ? -8.199 -5.034 6.668 1.00 95.88 159 TYR A O 1
ATOM 1172 N N . ALA A 1 160 ? -6.929 -5.788 8.357 1.00 95.75 160 ALA A N 1
ATOM 1173 C CA . ALA A 1 160 ? -7.974 -6.514 9.061 1.00 95.75 160 ALA A CA 1
ATOM 1174 C C . ALA A 1 160 ? -8.093 -5.945 10.470 1.00 95.75 160 ALA A C 1
ATOM 1176 O O . ALA A 1 160 ? -7.080 -5.718 11.138 1.00 95.75 160 ALA A O 1
ATOM 1177 N N . LEU A 1 161 ? -9.332 -5.758 10.918 1.00 94.69 161 LEU A N 1
ATOM 1178 C CA . LEU A 1 161 ? -9.666 -5.209 12.224 1.00 94.69 161 LEU A CA 1
ATOM 1179 C C . LEU A 1 161 ? -10.467 -6.232 13.032 1.00 94.69 161 LEU A C 1
ATOM 1181 O O . LEU A 1 161 ? -11.405 -6.845 12.529 1.00 94.69 161 LEU A O 1
ATOM 1185 N N . ASN A 1 162 ? -10.115 -6.377 14.300 1.00 94.25 162 ASN A N 1
ATOM 1186 C CA . ASN A 1 162 ? -10.905 -7.048 15.318 1.00 94.25 162 ASN A CA 1
ATOM 1187 C C . ASN A 1 162 ? -10.976 -6.126 16.534 1.00 94.25 162 ASN A C 1
ATOM 1189 O O . ASN A 1 162 ? -10.019 -5.413 16.826 1.00 94.25 162 ASN A O 1
ATOM 1193 N N . TRP A 1 163 ? -12.094 -6.113 17.243 1.00 93.00 163 TRP A N 1
ATOM 1194 C CA . TRP A 1 163 ? -12.254 -5.256 18.408 1.00 93.00 163 TRP A CA 1
ATOM 1195 C C . TRP A 1 163 ? -13.162 -5.906 19.446 1.00 93.00 163 TRP A C 1
ATOM 1197 O O . TRP A 1 163 ? -13.993 -6.757 19.138 1.00 93.00 163 TRP A O 1
ATOM 1207 N N . SER A 1 164 ? -12.972 -5.518 20.700 1.00 92.31 164 SER A N 1
ATOM 1208 C CA . SER A 1 164 ? -13.780 -5.966 21.832 1.00 92.31 164 SER A CA 1
ATOM 1209 C C . SER A 1 164 ? -13.954 -4.821 22.818 1.00 92.31 164 SER A C 1
ATOM 1211 O O . SER A 1 164 ? -13.156 -3.888 22.829 1.00 92.31 164 SER A O 1
ATOM 1213 N N . TYR A 1 165 ? -15.006 -4.868 23.622 1.00 93.69 165 TYR A N 1
ATOM 1214 C CA . TYR A 1 165 ? -15.324 -3.835 24.599 1.00 93.69 165 TYR A CA 1
ATOM 1215 C C . TYR A 1 165 ? -16.161 -4.434 25.726 1.00 93.69 165 TYR A C 1
ATOM 1217 O O . TYR A 1 165 ? -16.794 -5.478 25.567 1.00 93.69 165 TYR A O 1
ATOM 1225 N N . ALA A 1 166 ? -16.176 -3.749 26.861 1.00 93.00 166 ALA A N 1
ATOM 1226 C CA . ALA A 1 166 ? -17.132 -3.966 27.932 1.00 93.00 166 ALA A CA 1
ATOM 1227 C C . ALA A 1 166 ? -18.203 -2.869 27.898 1.00 93.00 166 ALA A C 1
ATOM 1229 O O . ALA A 1 166 ? -17.964 -1.756 27.427 1.00 93.00 166 ALA A O 1
ATOM 1230 N N . VAL A 1 167 ? -19.391 -3.181 28.408 1.00 94.88 167 VAL A N 1
ATOM 1231 C CA . VAL A 1 167 ? -20.488 -2.222 28.556 1.00 94.88 167 VAL A CA 1
ATOM 1232 C C . VAL A 1 167 ? -20.780 -2.071 30.038 1.00 94.88 167 VAL A C 1
ATOM 1234 O O . VAL A 1 167 ? -21.022 -3.060 30.725 1.00 94.88 167 VAL A O 1
ATOM 1237 N N . VAL A 1 168 ? -20.759 -0.835 30.531 1.00 96.06 168 VAL A N 1
ATOM 1238 C CA . VAL A 1 168 ? -21.066 -0.509 31.927 1.00 96.06 168 VAL A CA 1
ATOM 1239 C C . VAL A 1 168 ? -22.263 0.433 31.958 1.00 96.06 168 VAL A C 1
ATOM 1241 O O . VAL A 1 168 ? -22.277 1.451 31.265 1.00 96.06 168 VAL A O 1
ATOM 1244 N N . SER A 1 169 ? -23.276 0.099 32.758 1.00 93.00 169 SER A N 1
ATOM 1245 C CA . SER A 1 169 ? -24.418 0.988 32.990 1.00 93.00 169 SER A CA 1
ATOM 1246 C C . SER A 1 169 ? -23.981 2.211 33.804 1.00 93.00 169 SER A C 1
ATOM 1248 O O . SER A 1 169 ? -23.284 2.079 34.809 1.00 93.00 169 SER A O 1
ATOM 1250 N N . T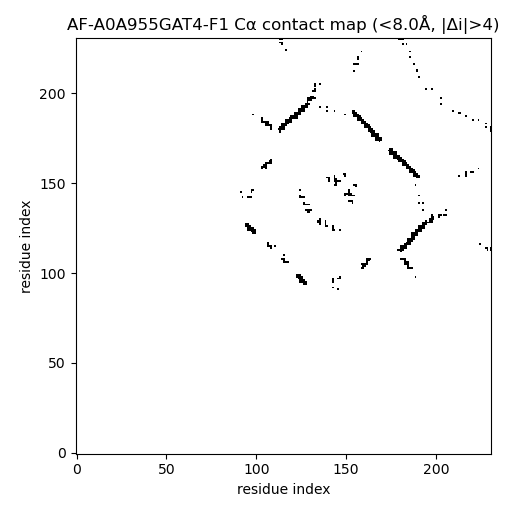HR A 1 170 ? -24.398 3.404 33.377 1.00 94.00 170 THR A N 1
ATOM 1251 C CA . THR A 1 170 ? -24.177 4.672 34.094 1.00 94.00 170 THR A CA 1
ATOM 1252 C C . THR A 1 170 ? -25.472 5.233 34.695 1.00 94.00 170 THR A C 1
ATOM 1254 O O . THR A 1 170 ? -25.517 6.404 35.064 1.00 94.00 170 THR A O 1
ATOM 1257 N N . GLY A 1 171 ? -26.544 4.435 34.751 1.00 90.69 171 GLY A N 1
ATOM 1258 C CA . GLY A 1 171 ? -27.869 4.847 35.219 1.00 90.69 171 GLY A CA 1
ATOM 1259 C C . GLY A 1 171 ? -28.991 3.988 34.627 1.00 90.69 171 GLY A C 1
ATOM 1260 O O . GLY A 1 171 ? -28.738 2.985 33.964 1.00 90.69 171 GLY A O 1
ATOM 1261 N N . SER A 1 172 ? -30.248 4.387 34.834 1.00 81.94 172 SER A N 1
ATOM 1262 C CA . SER A 1 172 ? -31.423 3.582 34.455 1.00 81.94 172 SER A CA 1
ATOM 1263 C C . SER A 1 172 ? -31.622 3.384 32.945 1.00 81.94 172 SER A C 1
ATOM 1265 O O . SER A 1 172 ? -32.389 2.509 32.558 1.00 81.94 172 SER A O 1
ATOM 1267 N N . SER A 1 173 ? -30.947 4.154 32.084 1.00 90.12 173 SER A N 1
ATOM 1268 C CA . SER A 1 173 ? -31.089 4.034 30.620 1.00 90.12 173 SER A CA 1
ATOM 1269 C C . SER A 1 173 ? -29.821 4.316 29.805 1.00 90.12 173 SER A C 1
ATOM 1271 O O . SER A 1 173 ? -29.863 4.229 28.579 1.00 90.12 173 SER A O 1
ATOM 1273 N N . THR A 1 174 ? -28.682 4.600 30.446 1.00 92.31 174 THR A N 1
ATOM 1274 C CA . THR A 1 174 ? -27.446 4.966 29.735 1.00 92.31 174 THR A CA 1
ATOM 1275 C C . THR A 1 174 ? -26.368 3.913 29.944 1.00 92.31 174 THR A C 1
ATOM 1277 O O . THR A 1 174 ? -26.097 3.497 31.070 1.00 92.31 174 THR A O 1
ATOM 1280 N N . CYS A 1 175 ? -25.734 3.501 28.849 1.00 94.00 175 CYS A N 1
ATOM 1281 C CA . CYS A 1 175 ? -24.588 2.601 28.849 1.00 94.00 175 CYS A CA 1
ATOM 1282 C C . CYS A 1 175 ? -23.348 3.329 28.328 1.00 94.00 175 CYS A C 1
ATOM 1284 O O . CYS A 1 175 ? -23.427 4.108 27.379 1.00 94.00 175 CYS A O 1
ATOM 1286 N N . LYS A 1 176 ? -22.194 3.038 28.925 1.00 94.31 176 LYS A N 1
ATOM 1287 C CA . LYS A 1 176 ? -20.882 3.491 28.468 1.00 94.31 176 LYS A CA 1
ATOM 1288 C C . LYS A 1 176 ? -20.065 2.291 28.005 1.00 94.31 176 LYS A C 1
ATOM 1290 O O . LYS A 1 176 ? -20.011 1.274 28.696 1.00 94.31 176 LYS A O 1
ATOM 1295 N N . LEU A 1 177 ? -19.394 2.436 26.865 1.00 92.69 177 LEU A N 1
ATOM 1296 C CA . LEU A 1 177 ? -18.370 1.488 26.437 1.00 92.69 177 LEU A CA 1
ATOM 1297 C C . LEU A 1 177 ? -17.099 1.725 27.258 1.00 92.69 177 LEU A C 1
ATOM 1299 O O . LEU A 1 177 ? -16.626 2.856 27.393 1.00 92.69 177 LEU A O 1
ATOM 1303 N N . THR A 1 178 ? -16.549 0.662 27.821 1.00 92.25 178 THR A N 1
ATOM 1304 C CA . THR A 1 178 ? -15.295 0.677 28.573 1.00 92.25 178 THR A CA 1
ATOM 1305 C C . THR A 1 178 ? -14.374 -0.405 28.040 1.00 92.25 178 THR A C 1
ATOM 1307 O O . THR A 1 178 ? -14.832 -1.353 27.408 1.00 92.25 178 THR A O 1
ATOM 1310 N N . SER A 1 179 ? -13.075 -0.297 28.323 1.00 91.38 179 SER A N 1
ATOM 1311 C CA . SER A 1 179 ? -12.108 -1.346 27.971 1.00 91.38 179 SER A CA 1
ATOM 1312 C C . SER A 1 179 ? -12.154 -1.719 26.485 1.00 91.38 179 SER A C 1
ATOM 1314 O O . SER A 1 179 ? -12.114 -2.901 26.149 1.00 91.38 179 SER A O 1
ATOM 1316 N N . VAL A 1 180 ? -12.287 -0.716 25.609 1.00 91.62 180 VAL A N 1
ATOM 1317 C CA . VAL A 1 180 ? -12.188 -0.925 24.165 1.00 91.62 180 VAL A CA 1
ATOM 1318 C C . VAL A 1 180 ? -10.789 -1.447 23.871 1.00 91.62 180 VAL A C 1
ATOM 1320 O O . VAL A 1 180 ? -9.790 -0.914 24.357 1.00 91.62 180 VAL A O 1
ATOM 1323 N N . LYS A 1 181 ? -10.740 -2.542 23.127 1.00 93.25 181 LYS A N 1
ATOM 1324 C CA . LYS A 1 181 ? -9.510 -3.156 22.669 1.00 93.25 181 LYS A CA 1
ATOM 1325 C C . LYS A 1 181 ? -9.587 -3.381 21.179 1.00 93.25 181 LYS A C 1
ATOM 1327 O O . LYS A 1 181 ? -10.548 -3.979 20.700 1.00 93.25 181 LYS A O 1
ATOM 1332 N N . VAL A 1 182 ? -8.545 -2.981 20.472 1.00 94.06 182 VAL A N 1
ATOM 1333 C CA . VAL A 1 182 ? -8.415 -3.103 19.026 1.00 94.06 182 VAL A CA 1
ATOM 1334 C C . VAL A 1 182 ? -7.270 -4.052 18.702 1.00 94.06 182 VAL A C 1
ATOM 1336 O O . VAL A 1 182 ? -6.216 -4.033 19.334 1.00 94.06 182 VAL A O 1
ATOM 1339 N N . GLY A 1 183 ? -7.489 -4.929 17.737 1.00 95.19 183 GLY A N 1
ATOM 1340 C CA . GLY A 1 183 ? -6.484 -5.745 17.083 1.00 95.19 183 GLY A CA 1
ATOM 1341 C C . GLY A 1 183 ? -6.487 -5.396 15.603 1.00 95.19 183 GLY A C 1
ATOM 1342 O O . GLY A 1 183 ? -7.523 -5.496 14.953 1.00 95.19 183 GLY A O 1
ATOM 1343 N N . MET A 1 184 ? -5.350 -4.975 15.064 1.00 95.50 184 MET A N 1
ATOM 1344 C CA . MET A 1 184 ? -5.227 -4.596 13.662 1.00 95.50 184 MET A CA 1
ATOM 1345 C C . MET A 1 184 ? -4.026 -5.283 13.025 1.00 95.50 184 MET A C 1
ATOM 1347 O O . MET A 1 184 ? -2.953 -5.352 13.623 1.00 95.50 184 MET A O 1
ATOM 1351 N N . ARG A 1 185 ? -4.201 -5.784 11.802 1.00 96.44 185 ARG A N 1
ATOM 1352 C CA . ARG A 1 185 ? -3.104 -6.262 10.959 1.00 96.44 185 ARG A CA 1
ATOM 1353 C C . ARG A 1 185 ? -3.116 -5.516 9.639 1.00 96.44 185 ARG A C 1
ATOM 1355 O O . ARG A 1 185 ? -4.132 -5.571 8.957 1.00 96.44 185 ARG A O 1
ATOM 1362 N N . ILE A 1 186 ? -2.020 -4.855 9.290 1.00 96.44 186 ILE A N 1
ATOM 1363 C CA . ILE A 1 186 ? -1.854 -4.108 8.040 1.00 96.44 186 ILE A CA 1
ATOM 1364 C C . ILE A 1 186 ? -0.913 -4.884 7.120 1.00 96.44 186 ILE A C 1
ATOM 1366 O O . ILE A 1 186 ? 0.107 -5.408 7.568 1.00 96.44 186 ILE A O 1
ATOM 1370 N N . LYS A 1 187 ? -1.240 -4.923 5.829 1.00 96.25 187 LYS A N 1
ATOM 1371 C CA . LYS A 1 187 ? -0.414 -5.493 4.766 1.00 96.25 187 LYS A CA 1
ATOM 1372 C C . LYS A 1 187 ? -0.363 -4.547 3.573 1.00 96.25 187 LYS A C 1
ATOM 1374 O O . LYS A 1 187 ? -1.382 -3.987 3.179 1.00 96.25 187 LYS A O 1
ATOM 1379 N N . GLN A 1 188 ? 0.807 -4.461 2.948 1.00 96.44 188 GLN A N 1
ATOM 1380 C CA . GLN A 1 188 ? 1.004 -3.774 1.673 1.00 96.44 188 GLN A CA 1
ATOM 1381 C C . GLN A 1 188 ? 1.236 -4.767 0.523 1.00 96.44 188 GLN A C 1
ATOM 1383 O O . GLN A 1 188 ? 1.803 -5.852 0.708 1.00 96.44 188 GLN A O 1
ATOM 1388 N N . THR A 1 189 ? 0.825 -4.382 -0.682 1.00 96.75 189 THR A N 1
ATOM 1389 C CA . THR A 1 189 ? 1.124 -5.081 -1.935 1.00 96.75 189 THR A CA 1
ATOM 1390 C C . THR A 1 189 ? 1.719 -4.094 -2.933 1.00 96.75 189 THR A C 1
ATOM 1392 O O . THR A 1 189 ? 1.079 -3.105 -3.278 1.00 96.75 189 THR A O 1
ATOM 1395 N N . LEU A 1 190 ? 2.941 -4.359 -3.399 1.00 97.56 190 LEU A N 1
ATOM 1396 C CA . LEU A 1 190 ? 3.724 -3.460 -4.251 1.00 97.56 190 LEU A CA 1
ATOM 1397 C C . LEU A 1 190 ? 4.149 -4.143 -5.567 1.00 97.56 190 LEU A C 1
ATOM 1399 O O . LEU A 1 190 ? 4.305 -5.366 -5.604 1.00 97.56 190 LEU A O 1
ATOM 1403 N N . PRO A 1 191 ? 4.405 -3.387 -6.648 1.00 97.69 191 PRO A N 1
ATOM 1404 C CA . PRO A 1 191 ? 5.005 -3.942 -7.855 1.00 97.69 191 PRO A CA 1
ATOM 1405 C C . PRO A 1 191 ? 6.466 -4.347 -7.630 1.00 97.69 191 PRO A C 1
ATOM 1407 O O . PRO A 1 191 ? 7.207 -3.691 -6.898 1.00 97.69 191 PRO A O 1
ATOM 1410 N N . SER A 1 192 ? 6.909 -5.385 -8.336 1.00 97.75 192 SER A N 1
ATOM 1411 C CA . SER A 1 192 ? 8.321 -5.740 -8.499 1.00 97.75 192 SER A CA 1
ATOM 1412 C C . SER A 1 192 ? 8.614 -6.039 -9.968 1.00 97.75 192 SER A C 1
ATOM 1414 O O . SER A 1 192 ? 8.053 -6.962 -10.553 1.00 97.75 192 SER A O 1
ATOM 1416 N N . ALA A 1 193 ? 9.472 -5.240 -10.596 1.00 97.38 193 ALA A N 1
ATOM 1417 C CA . ALA A 1 193 ? 9.814 -5.413 -12.003 1.00 97.38 193 ALA A CA 1
ATOM 1418 C C . ALA A 1 193 ? 11.186 -6.084 -12.145 1.00 97.38 193 ALA A C 1
ATOM 1420 O O . ALA A 1 193 ? 12.145 -5.667 -11.499 1.00 97.38 193 ALA A O 1
ATOM 1421 N N . ASN A 1 194 ? 11.314 -7.061 -13.042 1.00 97.44 194 ASN A N 1
ATOM 1422 C CA . ASN A 1 194 ? 12.613 -7.450 -13.581 1.00 97.44 194 ASN A CA 1
ATOM 1423 C C . ASN A 1 194 ? 13.063 -6.375 -14.580 1.00 97.44 194 ASN A C 1
ATOM 1425 O O . ASN A 1 194 ? 12.507 -6.280 -15.673 1.00 97.44 194 ASN A O 1
ATOM 1429 N N . THR A 1 195 ? 14.039 -5.557 -14.188 1.00 97.69 195 THR A N 1
ATOM 1430 C CA . THR A 1 195 ? 14.463 -4.352 -14.915 1.00 97.69 195 THR A CA 1
ATOM 1431 C C . THR A 1 195 ? 15.696 -4.546 -15.796 1.00 97.69 195 THR A C 1
ATOM 1433 O O . THR A 1 195 ? 16.310 -3.558 -16.189 1.00 97.69 195 THR A O 1
ATOM 1436 N N . SER A 1 196 ? 16.090 -5.784 -16.110 1.00 97.19 196 SER A N 1
ATOM 1437 C CA . SER A 1 196 ? 17.310 -6.058 -16.889 1.00 97.19 196 SER A CA 1
ATOM 1438 C C . SER A 1 196 ? 17.317 -5.436 -18.294 1.00 97.19 196 SER A C 1
ATOM 1440 O O . SER A 1 196 ? 18.380 -5.293 -18.888 1.00 97.19 196 SER A O 1
ATOM 1442 N N . SER A 1 197 ? 16.145 -5.088 -18.832 1.00 95.62 197 SER A N 1
ATOM 1443 C CA . SER A 1 197 ? 15.957 -4.453 -20.143 1.00 95.62 197 SER A CA 1
ATOM 1444 C C . SER A 1 197 ? 15.949 -2.921 -20.116 1.00 95.62 197 SER A C 1
ATOM 1446 O O . SER A 1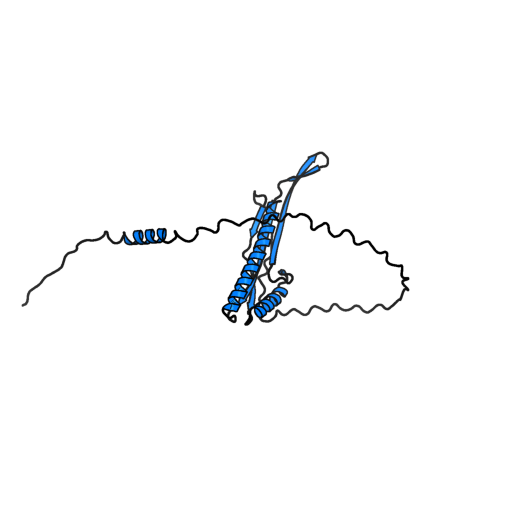 197 ? 15.935 -2.304 -21.179 1.00 95.62 197 SER A O 1
ATOM 1448 N N . LEU A 1 198 ? 15.924 -2.290 -18.937 1.00 97.06 198 LEU A N 1
ATOM 1449 C CA . LEU A 1 198 ? 15.873 -0.832 -18.831 1.00 97.06 198 LEU A CA 1
ATOM 1450 C C . LEU A 1 198 ? 17.262 -0.212 -18.984 1.00 97.06 198 LEU A C 1
ATOM 1452 O O . LEU A 1 198 ? 18.241 -0.696 -18.416 1.00 97.06 198 LEU A O 1
ATOM 1456 N N . SER A 1 199 ? 17.337 0.912 -19.699 1.00 97.94 199 SER A N 1
ATOM 1457 C CA . SER A 1 199 ? 18.528 1.764 -19.672 1.00 97.94 199 SER A CA 1
ATOM 1458 C C . SER A 1 199 ? 18.694 2.418 -18.292 1.00 97.94 199 SER A C 1
ATOM 1460 O O . SER A 1 199 ? 17.757 2.464 -17.492 1.00 97.94 199 SER A O 1
ATOM 1462 N N . GLY A 1 200 ? 19.877 2.971 -18.005 1.00 98.00 200 GLY A N 1
ATOM 1463 C CA . GLY A 1 200 ? 20.147 3.612 -16.713 1.00 98.00 200 GLY A CA 1
ATOM 1464 C C . GLY A 1 200 ? 19.181 4.757 -16.372 1.00 98.00 200 GLY A C 1
ATOM 1465 O O . GLY A 1 200 ? 18.743 4.859 -15.227 1.00 98.00 200 GLY A O 1
ATOM 1466 N N . SER A 1 201 ? 18.799 5.582 -17.356 1.00 98.19 201 SER A N 1
ATOM 1467 C CA . SER A 1 201 ? 17.834 6.672 -17.147 1.00 98.19 201 SER A CA 1
ATOM 1468 C C . SER A 1 201 ? 16.426 6.143 -16.874 1.00 98.19 201 SER A C 1
ATOM 1470 O O . SER A 1 201 ? 15.783 6.585 -15.926 1.00 98.19 201 SER A O 1
ATOM 1472 N N . GLU A 1 202 ? 15.969 5.154 -17.646 1.00 98.19 202 GLU A N 1
ATOM 1473 C CA . GLU A 1 202 ? 14.637 4.561 -17.479 1.00 98.19 202 GLU A CA 1
ATOM 1474 C C . GLU A 1 202 ? 14.518 3.806 -16.146 1.00 98.19 202 GLU A C 1
ATOM 1476 O O . GLU A 1 202 ? 13.491 3.888 -15.468 1.00 98.19 202 GLU A O 1
ATOM 1481 N N . LEU A 1 203 ? 15.587 3.116 -15.731 1.00 98.12 203 LEU A N 1
ATOM 1482 C CA . LEU A 1 203 ? 15.676 2.460 -14.429 1.00 98.12 203 LEU A CA 1
ATOM 1483 C C . LEU A 1 203 ? 15.569 3.475 -13.286 1.00 98.12 203 LEU A C 1
ATOM 1485 O O . LEU A 1 203 ? 14.807 3.246 -12.347 1.00 98.12 203 LEU A O 1
ATOM 1489 N N . ALA A 1 204 ? 16.277 4.604 -13.371 1.00 98.31 204 ALA A N 1
ATOM 1490 C CA . ALA A 1 204 ? 16.205 5.656 -12.359 1.00 98.31 204 ALA A CA 1
ATOM 1491 C C . ALA A 1 204 ? 14.788 6.252 -12.257 1.00 98.31 204 ALA A C 1
ATOM 1493 O O . ALA A 1 204 ? 14.270 6.446 -11.153 1.00 98.31 204 ALA A O 1
ATOM 1494 N N . THR A 1 205 ? 14.118 6.482 -13.392 1.00 98.31 205 THR A N 1
ATOM 1495 C CA . THR A 1 205 ? 12.721 6.942 -13.412 1.00 98.31 205 THR A CA 1
ATOM 1496 C C . THR A 1 205 ? 11.777 5.911 -12.790 1.00 98.31 205 THR A C 1
ATOM 1498 O O . THR A 1 205 ? 10.931 6.270 -11.968 1.00 98.31 205 THR A O 1
ATOM 1501 N N . TRP A 1 206 ? 11.939 4.625 -13.116 1.00 97.94 206 TRP A N 1
ATOM 1502 C CA . TRP A 1 206 ? 11.160 3.543 -12.510 1.00 97.94 206 TRP A CA 1
ATOM 1503 C C . TRP A 1 206 ? 11.370 3.453 -10.991 1.00 97.94 206 TRP A C 1
ATOM 1505 O O . TRP A 1 206 ? 10.395 3.394 -10.241 1.00 97.94 206 TRP A O 1
ATOM 1515 N N . GLN A 1 207 ? 12.619 3.509 -10.522 1.00 98.38 207 GLN A N 1
ATOM 1516 C CA . GLN A 1 207 ? 12.955 3.489 -9.095 1.00 98.38 207 GLN A CA 1
ATOM 1517 C C . GLN A 1 207 ? 12.366 4.692 -8.351 1.00 98.38 207 GLN A C 1
ATOM 1519 O O . GLN A 1 207 ? 11.814 4.528 -7.263 1.00 98.38 207 GLN A O 1
ATOM 1524 N N . SER A 1 208 ? 12.413 5.887 -8.952 1.00 98.38 208 SER A N 1
ATOM 1525 C CA . SER A 1 208 ? 11.766 7.081 -8.398 1.00 98.38 208 SER A CA 1
ATOM 1526 C C . SER A 1 208 ? 10.252 6.890 -8.271 1.00 98.38 208 SER A C 1
ATOM 1528 O O . SER A 1 208 ? 9.678 7.168 -7.218 1.00 98.38 208 SER A O 1
ATOM 1530 N N . ASN A 1 209 ? 9.598 6.345 -9.301 1.00 97.88 209 ASN A N 1
ATOM 1531 C CA . ASN A 1 209 ? 8.170 6.044 -9.242 1.00 97.88 209 ASN A CA 1
ATOM 1532 C C . ASN A 1 209 ? 7.837 5.023 -8.140 1.00 97.88 209 ASN A C 1
ATOM 1534 O O . ASN A 1 209 ? 6.907 5.257 -7.368 1.00 97.88 209 ASN A O 1
ATOM 1538 N N . LEU A 1 210 ? 8.612 3.938 -8.026 1.00 98.06 210 LEU A N 1
ATOM 1539 C CA . LEU A 1 210 ? 8.431 2.924 -6.985 1.00 98.06 210 LEU A CA 1
ATOM 1540 C C . LEU A 1 210 ? 8.597 3.516 -5.578 1.00 98.06 210 LEU A C 1
ATOM 1542 O O . LEU A 1 210 ? 7.793 3.224 -4.699 1.00 98.06 210 LEU A O 1
ATOM 1546 N N . ALA A 1 211 ? 9.575 4.401 -5.369 1.00 98.31 211 ALA A N 1
ATOM 1547 C CA . ALA A 1 211 ? 9.765 5.080 -4.088 1.00 98.31 211 ALA A CA 1
ATOM 1548 C C . ALA A 1 211 ? 8.553 5.945 -3.699 1.00 98.31 211 ALA A C 1
ATOM 1550 O O . ALA A 1 211 ? 8.146 5.948 -2.537 1.00 98.31 211 ALA A O 1
ATOM 1551 N N . ARG A 1 212 ? 7.930 6.642 -4.661 1.00 98.19 212 ARG A N 1
ATOM 1552 C CA . ARG A 1 212 ? 6.695 7.407 -4.406 1.00 98.19 212 ARG A CA 1
ATOM 1553 C C . ARG A 1 212 ? 5.511 6.506 -4.068 1.00 98.19 212 ARG A C 1
ATOM 1555 O O . ARG A 1 212 ? 4.745 6.855 -3.179 1.00 98.19 212 ARG A O 1
ATOM 1562 N N . LEU A 1 213 ? 5.367 5.372 -4.757 1.00 97.25 213 LEU A N 1
ATOM 1563 C CA . LEU A 1 213 ? 4.340 4.370 -4.446 1.00 97.25 213 LEU A CA 1
ATOM 1564 C C . LEU A 1 213 ? 4.518 3.845 -3.017 1.00 97.25 213 LEU A C 1
ATOM 1566 O O . LEU A 1 213 ? 3.577 3.876 -2.238 1.00 97.25 213 LEU A O 1
ATOM 1570 N N . VAL A 1 214 ? 5.741 3.471 -2.631 1.00 98.12 214 VAL A N 1
ATOM 1571 C CA . VAL A 1 214 ? 6.050 3.047 -1.254 1.00 98.12 214 VAL A CA 1
ATOM 1572 C C . VAL A 1 214 ? 5.718 4.145 -0.244 1.00 98.12 214 VAL A C 1
ATOM 1574 O O . VAL A 1 214 ? 5.091 3.876 0.777 1.00 98.12 214 VAL A O 1
ATOM 1577 N N . ALA A 1 215 ? 6.097 5.395 -0.521 1.00 98.38 215 ALA A N 1
ATOM 1578 C CA . ALA A 1 215 ? 5.769 6.515 0.356 1.00 98.38 215 ALA A CA 1
ATOM 1579 C C . ALA A 1 215 ? 4.249 6.716 0.497 1.00 98.38 215 ALA A C 1
ATOM 1581 O O . ALA A 1 215 ? 3.775 6.965 1.603 1.00 98.38 215 ALA A O 1
ATOM 1582 N N . HIS A 1 216 ? 3.493 6.569 -0.593 1.00 97.81 216 HIS A N 1
ATOM 1583 C CA . HIS A 1 216 ? 2.034 6.646 -0.589 1.00 97.81 216 HIS A CA 1
ATOM 1584 C C . HIS A 1 216 ? 1.403 5.534 0.263 1.00 97.81 216 HIS A C 1
ATOM 1586 O O . HIS A 1 216 ? 0.610 5.824 1.155 1.00 97.81 216 HIS A O 1
ATOM 1592 N N . GLU A 1 217 ? 1.811 4.277 0.077 1.00 97.88 217 GLU A N 1
ATOM 1593 C CA . GLU A 1 217 ? 1.298 3.158 0.880 1.00 97.88 217 GLU A CA 1
ATOM 1594 C C . GLU A 1 217 ? 1.691 3.267 2.366 1.00 97.88 217 GLU A C 1
ATOM 1596 O O . GLU A 1 217 ? 0.935 2.882 3.264 1.00 97.88 217 GLU A O 1
ATOM 1601 N N . ASN A 1 218 ? 2.855 3.848 2.667 1.00 98.25 218 ASN A N 1
ATOM 1602 C CA . ASN A 1 218 ? 3.265 4.123 4.045 1.00 98.25 218 ASN A CA 1
ATOM 1603 C C . ASN A 1 218 ? 2.400 5.204 4.706 1.00 98.25 218 ASN A C 1
ATOM 1605 O O . ASN A 1 218 ? 2.179 5.142 5.916 1.00 98.25 218 ASN A O 1
ATOM 1609 N N . GLN A 1 219 ? 1.881 6.172 3.941 1.00 98.38 219 GLN A N 1
ATOM 1610 C CA . GLN A 1 219 ? 0.922 7.148 4.465 1.00 98.38 219 GLN A CA 1
ATOM 1611 C C . GLN A 1 219 ? -0.392 6.471 4.862 1.00 98.38 219 GLN A C 1
ATOM 1613 O O . GLN A 1 219 ? -0.873 6.730 5.964 1.00 98.38 219 GLN A O 1
ATOM 1618 N N . HIS A 1 220 ? -0.925 5.560 4.039 1.00 97.88 220 HIS A N 1
ATOM 1619 C CA . HIS A 1 220 ? -2.113 4.768 4.398 1.00 97.88 220 HIS A CA 1
ATOM 1620 C C . HIS A 1 220 ? -1.883 3.947 5.665 1.00 97.88 220 HIS A C 1
ATOM 1622 O O . HIS A 1 220 ? -2.667 4.034 6.604 1.00 97.88 220 HIS A O 1
ATOM 1628 N N . THR A 1 221 ? -0.738 3.263 5.754 1.00 97.94 221 THR A N 1
ATOM 1629 C CA . THR A 1 221 ? -0.353 2.522 6.968 1.00 97.94 221 THR A CA 1
ATOM 1630 C C . THR A 1 221 ? -0.326 3.434 8.198 1.00 97.94 221 THR A C 1
ATOM 1632 O O . THR A 1 221 ? -0.852 3.078 9.249 1.00 97.94 221 THR A O 1
ATOM 1635 N N . GLY A 1 222 ? 0.246 4.637 8.080 1.00 97.38 222 GLY A N 1
ATOM 1636 C CA . GLY A 1 222 ? 0.267 5.617 9.167 1.00 97.38 222 GLY A CA 1
ATOM 1637 C C . GLY A 1 222 ? -1.128 6.088 9.590 1.00 97.38 222 GLY A C 1
ATOM 1638 O O . GLY A 1 222 ? -1.383 6.232 10.787 1.00 97.38 222 GLY A O 1
ATOM 1639 N N . LEU A 1 223 ? -2.037 6.296 8.633 1.00 97.00 223 LEU A N 1
ATOM 1640 C CA . LEU A 1 223 ? -3.426 6.678 8.900 1.00 97.00 223 LEU A CA 1
ATOM 1641 C C . LEU A 1 223 ? -4.192 5.564 9.620 1.00 97.00 223 LEU A C 1
ATOM 1643 O O . LEU A 1 223 ? -4.853 5.845 10.621 1.00 97.00 223 LEU A O 1
ATOM 1647 N N . ASP A 1 224 ? -4.045 4.316 9.177 1.00 96.25 224 ASP A N 1
ATOM 1648 C CA . ASP A 1 224 ? -4.678 3.152 9.803 1.00 96.25 224 ASP A CA 1
ATOM 1649 C C . ASP A 1 224 ? -4.195 2.975 11.251 1.00 96.25 224 ASP A C 1
ATOM 1651 O O . ASP A 1 224 ? -4.993 2.815 12.179 1.00 96.25 224 ASP A O 1
ATOM 1655 N N . VAL A 1 225 ? -2.880 3.094 11.480 1.00 95.88 225 VAL A N 1
ATOM 1656 C CA . VAL A 1 225 ? -2.277 3.063 12.826 1.00 95.88 225 VAL A CA 1
ATOM 1657 C C . VAL A 1 225 ? -2.803 4.197 13.698 1.00 95.88 225 VAL A C 1
ATOM 1659 O O . VAL A 1 225 ? -3.151 3.978 14.860 1.00 95.88 225 VAL A O 1
ATOM 1662 N N . ALA A 1 226 ? -2.872 5.417 13.165 1.00 95.31 226 ALA A N 1
ATOM 1663 C CA . ALA A 1 226 ? -3.379 6.562 13.908 1.00 95.31 226 ALA A CA 1
ATOM 1664 C C . ALA A 1 226 ? -4.862 6.398 14.269 1.00 95.31 226 ALA A C 1
ATOM 1666 O O . ALA A 1 226 ? -5.254 6.766 15.375 1.00 95.31 226 ALA A O 1
ATOM 1667 N N . ALA A 1 227 ? -5.675 5.835 13.373 1.00 92.56 227 ALA A N 1
ATOM 1668 C CA . ALA A 1 227 ? -7.084 5.561 13.623 1.00 92.56 227 ALA A CA 1
ATOM 1669 C C . ALA A 1 227 ? -7.271 4.483 14.702 1.00 92.56 227 ALA A C 1
ATOM 1671 O O . ALA A 1 227 ? -8.022 4.703 15.650 1.00 92.56 227 ALA A O 1
ATOM 1672 N N . ALA A 1 228 ? -6.540 3.367 14.616 1.00 91.88 228 ALA A N 1
ATOM 1673 C CA . ALA A 1 228 ? -6.622 2.283 15.595 1.00 91.88 228 ALA A CA 1
ATOM 1674 C C . ALA A 1 228 ? -6.232 2.722 17.016 1.00 91.88 228 ALA A C 1
ATOM 1676 O O . ALA A 1 228 ? -6.805 2.235 17.982 1.00 91.88 228 ALA A O 1
ATOM 1677 N N . ASN A 1 229 ? -5.292 3.664 17.148 1.00 91.19 229 ASN A N 1
ATOM 1678 C CA . ASN A 1 229 ? -4.854 4.192 18.444 1.00 91.19 229 ASN A CA 1
ATOM 1679 C C . ASN A 1 229 ? -5.803 5.238 19.062 1.00 91.19 229 ASN A C 1
ATOM 1681 O O . ASN A 1 229 ? -5.569 5.667 20.190 1.00 91.19 229 ASN A O 1
ATOM 1685 N N . ARG A 1 230 ? -6.831 5.700 18.337 1.00 89.38 230 ARG A N 1
ATOM 1686 C CA . ARG A 1 230 ? -7.829 6.662 18.850 1.00 89.38 230 ARG A CA 1
ATOM 1687 C C . ARG A 1 230 ? -9.066 5.994 19.460 1.00 89.38 230 ARG A C 1
ATOM 1689 O O . ARG A 1 230 ? -9.894 6.710 20.021 1.00 89.38 230 ARG A O 1
ATOM 1696 N N . LEU A 1 231 ? -9.208 4.679 19.292 1.00 80.94 231 LEU A N 1
ATOM 1697 C CA . LEU A 1 231 ? -10.324 3.863 19.781 1.00 80.94 231 LEU A CA 1
ATOM 1698 C C . LEU A 1 231 ? -10.035 3.321 21.185 1.00 80.94 231 LEU A C 1
ATOM 1700 O O . LEU A 1 231 ? -11.001 3.260 21.979 1.00 80.94 231 LEU A O 1
#

Nearest PDB structures (foldseek):
  7kmx-assembly1_A  TM=2.798E-01  e=8.814E+00  Vibrio phage XM1

Sequence (231 aa):
MRVRGLDRPFLFGNRYFAWLLPLVVATLMVVGIGVSVAKIAKASEQPNFAVSSLIDQTASNKLAEPASTDVKTAEVAVSNPVQPRQPAASTLPVGCAVAPATNLVAPQSNSTSAATIVIDSPSHYSFNAGNTYTETLARARQCARQQTALGGFDASTSYALNWSYAVVSTGSSTCKLTSVKVGMRIKQTLPSANTSSLSGSELATWQSNLARLVAHENQHTGLDVAAANRL

Mean predicted aligned error: 17.19 Å

Foldseek 3Di:
DDDDDDDDDDDDDDPPPPPVVVVVVVVVVVVVVPPDPDDPPDDPPVPPPPPPDPVPDPPDPDDDDDDDDDDDDDDDDDDDDDDPDDPDDPDQDPFKAEWDDDPADFDDLPDPDQEAEAEDDETEIEGAADLALVRRVVGLQSSLVVHPVNVSDSKDKDKDKDWDWDWDDPDDPDIDTHSIHMTMYMYMYHYDYPCPNYDPVRVVVNVVVRVVVVVVNVVVVVVVVVVSNVD